Protein AF-A0A6N4PQH4-F1 (afdb_monomer_lite)

Structure (mmCIF, N/CA/C/O backbone):
data_AF-A0A6N4PQH4-F1
#
_entry.id   AF-A0A6N4PQH4-F1
#
loop_
_atom_site.group_PDB
_atom_site.id
_atom_site.type_symbol
_atom_site.label_atom_id
_atom_site.label_alt_id
_atom_site.label_comp_id
_atom_site.label_asym_id
_atom_site.label_entity_id
_atom_site.label_seq_id
_atom_site.pdbx_PDB_ins_code
_atom_site.Cartn_x
_atom_site.Cartn_y
_atom_site.Cartn_z
_atom_site.occupancy
_atom_site.B_iso_or_equiv
_atom_site.auth_seq_id
_atom_site.auth_comp_id
_atom_site.auth_asym_id
_atom_site.auth_atom_id
_atom_site.pdbx_PDB_model_num
ATOM 1 N N . MET A 1 1 ? 14.125 17.143 -41.647 1.00 45.03 1 MET A N 1
ATOM 2 C CA . MET A 1 1 ? 15.384 16.377 -41.821 1.00 45.03 1 MET A CA 1
ATOM 3 C C . MET A 1 1 ? 15.410 15.449 -43.042 1.00 45.03 1 MET A C 1
ATOM 5 O O . MET A 1 1 ? 16.463 15.375 -43.650 1.00 45.03 1 MET A O 1
ATOM 9 N N . LYS A 1 2 ? 14.304 14.812 -43.471 1.00 41.12 2 LYS A N 1
ATOM 10 C CA . LYS A 1 2 ? 14.298 13.837 -44.594 1.00 41.12 2 LYS A CA 1
ATOM 11 C C . LYS A 1 2 ? 14.755 14.374 -45.970 1.00 41.12 2 LYS A C 1
ATOM 13 O O . LYS A 1 2 ? 15.397 13.649 -46.718 1.00 41.12 2 LYS A O 1
ATOM 18 N N . ILE A 1 3 ? 14.470 15.639 -46.296 1.00 45.22 3 ILE A N 1
ATOM 19 C CA . ILE A 1 3 ? 14.776 16.227 -47.620 1.00 45.22 3 ILE A CA 1
ATOM 20 C C . ILE A 1 3 ? 16.284 16.484 -47.808 1.00 45.22 3 ILE A C 1
ATOM 22 O O . ILE A 1 3 ? 16.808 16.285 -48.898 1.00 45.22 3 ILE A O 1
ATOM 26 N N . SER A 1 4 ? 17.000 16.850 -46.739 1.00 50.81 4 SER A N 1
ATOM 27 C CA . SER A 1 4 ? 18.440 17.164 -46.800 1.00 50.81 4 SER A CA 1
ATOM 28 C C . SER A 1 4 ? 19.296 15.919 -47.077 1.00 50.81 4 SER A C 1
ATOM 30 O O . SER A 1 4 ? 20.259 15.966 -47.837 1.00 50.81 4 SER A O 1
ATOM 32 N N . THR A 1 5 ? 18.897 14.766 -46.533 1.00 51.56 5 THR A N 1
ATOM 33 C CA . THR A 1 5 ? 19.601 13.492 -46.735 1.00 51.56 5 THR A CA 1
ATOM 34 C C . THR A 1 5 ? 19.410 12.952 -48.153 1.00 51.56 5 THR A C 1
ATOM 36 O O . THR A 1 5 ? 20.374 12.521 -48.776 1.00 51.56 5 THR A O 1
ATOM 39 N N . ILE A 1 6 ? 18.190 13.039 -48.700 1.00 53.91 6 ILE A N 1
ATOM 40 C CA . ILE A 1 6 ? 17.909 12.656 -50.096 1.00 53.91 6 ILE A CA 1
ATOM 41 C C . ILE A 1 6 ? 18.666 13.576 -51.064 1.00 53.91 6 ILE A C 1
ATOM 43 O O . ILE A 1 6 ? 19.202 13.108 -52.069 1.00 53.91 6 ILE A O 1
ATOM 47 N N . PHE A 1 7 ? 18.767 14.868 -50.738 1.00 50.75 7 PHE A N 1
ATOM 48 C CA . PHE A 1 7 ? 19.527 15.842 -51.519 1.00 50.75 7 PHE A CA 1
ATOM 49 C C . PHE A 1 7 ? 21.029 15.519 -51.551 1.00 50.75 7 PHE A C 1
ATOM 51 O O . PHE A 1 7 ? 21.618 15.481 -52.628 1.00 50.75 7 PHE A O 1
ATOM 58 N N . LEU A 1 8 ? 21.632 15.202 -50.401 1.00 55.31 8 LEU A N 1
ATOM 59 C CA . LEU A 1 8 ? 23.040 14.796 -50.314 1.00 55.31 8 LEU A CA 1
ATOM 60 C C . LEU A 1 8 ? 23.322 13.498 -51.083 1.00 55.31 8 LEU A C 1
ATOM 62 O O . LEU A 1 8 ? 24.271 13.460 -51.857 1.00 55.31 8 LEU A O 1
ATOM 66 N N . ILE A 1 9 ? 22.467 12.477 -50.951 1.00 56.88 9 ILE A N 1
ATOM 67 C CA . ILE A 1 9 ? 22.595 11.213 -51.703 1.00 56.88 9 ILE A CA 1
ATOM 68 C C . ILE A 1 9 ? 22.518 11.469 -53.213 1.00 56.88 9 ILE A C 1
ATOM 70 O O . ILE A 1 9 ? 23.332 10.951 -53.976 1.00 56.88 9 ILE A O 1
ATOM 74 N N . SER A 1 10 ? 21.570 12.305 -53.642 1.00 55.41 10 SER A N 1
ATOM 75 C CA . SER A 1 10 ? 21.405 12.656 -55.054 1.00 55.41 10 SER A CA 1
ATOM 76 C C . SER A 1 10 ? 22.648 13.364 -55.590 1.00 55.41 10 SER A C 1
ATOM 78 O O . SER A 1 10 ? 23.140 13.006 -56.656 1.00 55.41 10 SER A O 1
ATOM 80 N N . LEU A 1 11 ? 23.207 14.309 -54.828 1.00 60.91 11 LEU A N 1
ATOM 81 C CA . LEU A 1 11 ? 24.413 15.051 -55.194 1.00 60.91 11 LEU A CA 1
ATOM 82 C C . LEU A 1 11 ? 25.646 14.135 -55.290 1.00 60.91 11 LEU A C 1
ATOM 84 O O . LEU A 1 11 ? 26.422 14.236 -56.240 1.00 60.91 11 LEU A O 1
ATOM 88 N N . SER A 1 12 ? 25.788 13.198 -54.350 1.00 57.41 12 SER A N 1
ATOM 89 C CA . SER A 1 12 ? 26.880 12.219 -54.315 1.00 57.41 12 SER A CA 1
ATOM 90 C C . SER A 1 12 ? 26.831 11.198 -55.454 1.00 57.41 12 SER A C 1
ATOM 92 O O . SER A 1 12 ? 27.864 10.622 -55.771 1.00 57.41 12 SER A O 1
ATOM 94 N N . ILE A 1 13 ? 25.673 10.982 -56.087 1.00 60.78 13 ILE A N 1
ATOM 95 C CA . ILE A 1 13 ? 25.530 10.107 -57.266 1.00 60.78 13 ILE A CA 1
ATOM 96 C C . ILE A 1 13 ? 25.656 10.912 -58.569 1.00 60.78 13 ILE A C 1
ATOM 98 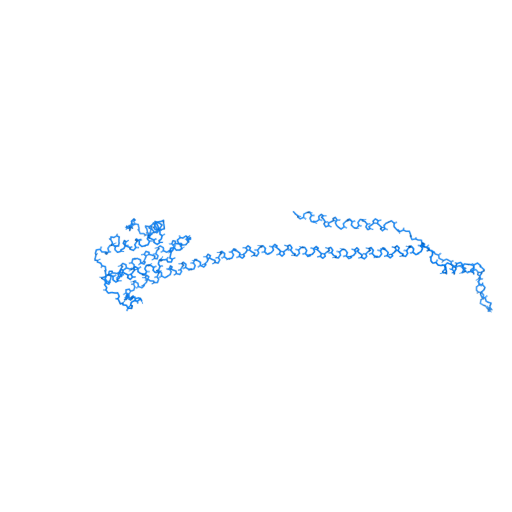O O . ILE A 1 13 ? 26.310 10.467 -59.518 1.00 60.78 13 ILE A O 1
ATOM 102 N N . LEU A 1 14 ? 25.058 12.107 -58.621 1.00 55.91 14 LEU A N 1
ATOM 103 C CA . LEU A 1 14 ? 25.039 12.957 -59.815 1.00 55.91 14 LEU A CA 1
ATOM 104 C C . LEU A 1 14 ? 26.416 13.514 -60.165 1.00 55.91 14 LEU A C 1
ATOM 106 O O . LEU A 1 14 ? 26.777 13.503 -61.340 1.00 55.91 14 LEU A O 1
ATOM 110 N N . ILE A 1 15 ? 27.191 13.975 -59.177 1.00 61.75 15 ILE A N 1
ATOM 111 C CA . ILE A 1 15 ? 28.502 14.586 -59.439 1.00 61.75 15 ILE A CA 1
ATOM 112 C C . ILE A 1 15 ? 29.477 13.568 -60.064 1.00 61.75 15 ILE A C 1
ATOM 114 O O . ILE A 1 15 ? 30.025 13.869 -61.127 1.00 61.75 15 ILE A O 1
ATOM 118 N N . PRO A 1 16 ? 29.658 12.347 -59.517 1.00 60.09 16 PRO A N 1
ATOM 119 C CA . PRO A 1 16 ? 30.539 11.354 -60.134 1.00 60.09 16 PRO A CA 1
ATOM 120 C C . PRO A 1 16 ? 30.033 10.864 -61.494 1.00 60.09 16 PRO A C 1
ATOM 122 O O . PRO A 1 16 ? 30.828 10.715 -62.418 1.00 60.09 16 PRO A O 1
ATOM 125 N N . SER A 1 17 ? 28.718 10.668 -61.655 1.00 53.47 17 SER A N 1
ATOM 126 C CA . SER A 1 17 ? 28.131 10.204 -62.924 1.00 53.47 17 SER A CA 1
ATOM 127 C C . SER A 1 17 ? 28.244 11.255 -64.037 1.00 53.47 17 SER A C 1
ATOM 129 O O . SER A 1 17 ? 28.507 10.921 -65.196 1.00 53.47 17 SER A O 1
ATOM 131 N N . GLY A 1 18 ? 28.090 12.538 -63.694 1.00 53.34 18 GLY A N 1
ATOM 132 C CA . GLY A 1 18 ? 28.282 13.658 -64.615 1.00 53.34 18 GLY A CA 1
ATOM 133 C C . GLY A 1 18 ? 29.738 13.800 -65.058 1.00 53.34 18 GLY A C 1
ATOM 134 O O . GLY A 1 18 ? 30.002 13.904 -66.256 1.00 53.34 18 GLY A O 1
ATOM 135 N N . LEU A 1 19 ? 30.683 13.709 -64.115 1.00 57.09 19 LEU A N 1
ATOM 136 C CA . LEU A 1 19 ? 32.118 13.697 -64.416 1.00 57.09 19 LEU A CA 1
ATOM 137 C C . LEU A 1 19 ? 32.489 12.502 -65.307 1.00 57.09 19 LEU A C 1
ATOM 139 O O . LEU A 1 19 ? 33.142 12.685 -66.330 1.00 57.09 19 LEU A O 1
ATOM 143 N N . PHE A 1 20 ? 31.999 11.301 -64.990 1.00 49.84 20 PHE A N 1
ATOM 144 C CA . PHE A 1 20 ? 32.211 10.086 -65.783 1.00 49.84 20 PHE A CA 1
ATOM 145 C C . PHE A 1 20 ? 31.724 10.227 -67.234 1.00 49.84 20 PHE A C 1
ATOM 147 O O . PHE A 1 20 ? 32.438 9.884 -68.176 1.00 49.84 20 PHE A O 1
ATOM 154 N N . THR A 1 21 ? 30.529 10.793 -67.427 1.00 50.81 21 THR A N 1
ATOM 155 C CA . THR A 1 21 ? 29.955 11.009 -68.764 1.00 50.81 21 THR A CA 1
ATOM 156 C C . THR A 1 21 ? 30.764 12.033 -69.564 1.00 50.81 21 THR A C 1
ATOM 158 O O . THR A 1 21 ? 30.946 11.871 -70.771 1.00 50.81 21 THR A O 1
ATOM 161 N N . PHE A 1 22 ? 31.286 13.068 -68.900 1.00 51.75 22 PHE A N 1
ATOM 162 C CA . PHE A 1 22 ? 32.145 14.073 -69.523 1.00 51.75 22 PHE A CA 1
ATOM 163 C C . PHE A 1 22 ? 33.498 13.481 -69.953 1.00 51.75 22 PHE A C 1
ATOM 165 O O . PHE A 1 22 ? 33.943 13.731 -71.072 1.00 51.75 22 PHE A O 1
ATOM 172 N N . PHE A 1 23 ? 34.102 12.627 -69.118 1.00 49.59 23 PHE A N 1
ATOM 173 C CA . PHE A 1 23 ? 35.366 11.956 -69.436 1.00 49.59 23 PHE A CA 1
ATOM 174 C C . PHE A 1 23 ? 35.238 10.950 -70.589 1.00 49.59 23 PHE A C 1
ATOM 176 O O . PHE A 1 23 ? 36.067 10.972 -71.492 1.00 49.59 23 PHE A O 1
ATOM 183 N N . ILE A 1 24 ? 34.176 10.135 -70.638 1.00 48.53 24 ILE A N 1
ATOM 184 C CA . ILE A 1 24 ? 33.966 9.173 -71.741 1.00 48.53 24 ILE A CA 1
ATOM 185 C C . ILE A 1 24 ? 33.704 9.867 -73.082 1.00 48.53 24 ILE A C 1
ATOM 187 O O . ILE A 1 24 ? 34.089 9.359 -74.138 1.00 48.53 24 ILE A O 1
ATOM 191 N N . LYS A 1 25 ? 33.024 11.019 -73.072 1.00 46.62 25 LYS A N 1
ATOM 192 C CA . LYS A 1 25 ? 32.683 11.733 -74.310 1.00 46.62 25 LYS A CA 1
ATOM 193 C C . LYS A 1 25 ? 33.896 12.445 -74.929 1.00 46.62 25 LYS A C 1
ATOM 195 O O . LYS A 1 25 ? 33.870 12.715 -76.125 1.00 46.62 25 LYS A O 1
ATOM 200 N N . GLY A 1 26 ? 34.944 12.714 -74.143 1.00 43.19 26 GLY A N 1
ATOM 201 C CA . GLY A 1 26 ? 36.169 13.386 -74.585 1.00 43.19 26 GLY A CA 1
ATOM 202 C C . GLY A 1 26 ? 37.224 12.492 -75.253 1.00 43.19 26 GLY A C 1
ATOM 203 O O . GLY A 1 26 ? 38.150 13.031 -75.847 1.00 43.19 26 GLY A O 1
ATOM 204 N N . THR A 1 27 ? 37.105 11.159 -75.189 1.00 41.94 27 THR A N 1
ATOM 205 C CA . THR A 1 27 ? 38.205 10.230 -75.544 1.00 41.94 27 THR A CA 1
ATOM 206 C C . THR A 1 27 ? 37.903 9.226 -76.664 1.00 41.94 27 THR A C 1
ATOM 208 O O . THR A 1 27 ? 38.697 8.323 -76.916 1.00 41.94 27 THR A O 1
ATOM 211 N N . ARG A 1 28 ? 36.797 9.362 -77.410 1.00 36.09 28 ARG A N 1
ATOM 212 C CA . ARG A 1 28 ? 36.505 8.461 -78.545 1.00 36.09 28 ARG A CA 1
ATOM 213 C C . ARG A 1 28 ? 36.962 9.029 -79.892 1.00 36.09 28 ARG A C 1
ATOM 215 O O . ARG A 1 28 ? 36.174 9.654 -80.593 1.00 36.09 28 ARG A O 1
ATOM 222 N N . SER A 1 29 ? 38.182 8.695 -80.312 1.00 35.06 29 SER A N 1
ATOM 223 C CA . SER A 1 29 ? 38.519 8.573 -81.739 1.00 35.06 29 SER A CA 1
ATOM 224 C C . SER A 1 29 ? 39.074 7.174 -82.005 1.00 35.06 29 SER A C 1
ATOM 226 O O . SER A 1 29 ? 40.226 6.883 -81.698 1.00 35.06 29 SER A O 1
ATOM 228 N N . ILE A 1 30 ? 38.241 6.287 -82.543 1.00 34.47 30 ILE A N 1
ATOM 229 C CA . ILE A 1 30 ? 38.665 4.962 -83.002 1.00 34.47 30 ILE A CA 1
ATOM 230 C C . ILE A 1 30 ? 39.037 5.115 -84.480 1.00 34.47 30 ILE A C 1
ATOM 232 O O . ILE A 1 30 ? 38.180 5.473 -85.284 1.00 34.47 30 ILE A O 1
ATOM 236 N N . GLN A 1 31 ? 40.300 4.881 -84.841 1.00 32.31 31 GLN A N 1
ATOM 237 C CA . GLN A 1 31 ? 40.692 4.674 -86.238 1.00 32.31 31 GLN A CA 1
ATOM 238 C C . GLN A 1 31 ? 40.631 3.172 -86.534 1.00 32.31 31 GLN A C 1
ATOM 240 O O . GLN A 1 31 ? 41.448 2.405 -86.030 1.00 32.31 31 GLN A O 1
ATOM 245 N N . GLU A 1 32 ? 39.649 2.744 -87.328 1.00 27.78 32 GLU A N 1
ATOM 246 C CA . GLU A 1 32 ? 39.598 1.390 -87.889 1.00 27.78 32 GLU A CA 1
ATOM 247 C C . GLU A 1 32 ? 40.475 1.324 -89.150 1.00 27.78 32 GLU A C 1
ATOM 249 O O . GLU A 1 32 ? 40.310 2.121 -90.074 1.00 27.78 32 GLU A O 1
ATOM 254 N N . THR A 1 33 ? 41.406 0.370 -89.216 1.00 31.14 33 THR A N 1
ATOM 255 C CA . THR A 1 33 ? 42.194 0.074 -90.423 1.00 31.14 33 THR A CA 1
ATOM 256 C C . THR A 1 33 ? 41.644 -1.166 -91.127 1.00 31.14 33 THR A C 1
ATOM 258 O O . THR A 1 33 ? 41.786 -2.287 -90.647 1.00 31.14 33 THR A O 1
ATOM 261 N N . ASN A 1 34 ? 41.039 -0.969 -92.302 1.00 34.06 34 ASN A N 1
ATOM 262 C CA . ASN A 1 34 ? 40.597 -2.049 -93.187 1.00 34.06 34 ASN A CA 1
ATOM 263 C C . ASN A 1 34 ? 41.730 -2.473 -94.133 1.00 34.06 34 ASN A C 1
ATOM 265 O O . ASN A 1 34 ? 42.302 -1.639 -94.834 1.00 34.06 34 ASN A O 1
ATOM 269 N N . PHE A 1 35 ? 42.020 -3.775 -94.191 1.00 32.06 35 PHE A N 1
ATOM 270 C CA . PHE A 1 35 ? 42.940 -4.363 -95.168 1.00 32.06 35 PHE A CA 1
ATOM 271 C C . PHE A 1 35 ? 42.163 -4.983 -96.331 1.00 32.06 35 PHE A C 1
ATOM 273 O O . PHE A 1 35 ? 41.381 -5.912 -96.136 1.00 32.06 35 PHE A O 1
ATOM 280 N N . THR A 1 36 ? 42.427 -4.519 -97.552 1.00 37.72 36 THR A N 1
ATOM 281 C CA . THR A 1 36 ? 41.899 -5.116 -98.786 1.00 37.72 36 THR A CA 1
ATOM 282 C C . THR A 1 36 ? 43.036 -5.790 -99.547 1.00 37.72 36 THR A C 1
ATOM 284 O O . THR A 1 36 ? 44.003 -5.140 -99.943 1.00 37.72 36 THR A O 1
ATOM 287 N N . LEU A 1 37 ? 42.931 -7.104 -99.744 1.00 33.47 37 LEU A N 1
ATOM 288 C CA . LEU A 1 37 ? 43.931 -7.920 -100.433 1.00 33.47 37 LEU A CA 1
ATOM 289 C C . LEU A 1 37 ? 43.479 -8.137 -101.885 1.00 33.47 37 LEU A C 1
ATOM 291 O O . LEU A 1 37 ? 42.425 -8.723 -102.118 1.00 33.47 37 LEU A O 1
ATOM 295 N N . GLN A 1 38 ? 44.246 -7.636 -102.857 1.00 38.59 38 GLN A N 1
ATOM 296 C CA . GLN A 1 38 ? 43.986 -7.842 -104.287 1.00 38.59 38 GLN A CA 1
ATOM 297 C C . GLN A 1 38 ? 45.027 -8.792 -104.879 1.00 38.59 38 GLN A C 1
ATOM 299 O O . GLN A 1 38 ? 46.227 -8.542 -104.794 1.00 38.59 38 GLN A O 1
ATOM 304 N N . ILE A 1 39 ? 44.552 -9.884 -105.479 1.00 40.47 39 ILE A N 1
ATOM 305 C CA . ILE A 1 39 ? 45.372 -10.873 -106.179 1.00 40.47 39 ILE A CA 1
ATOM 306 C C . ILE A 1 39 ? 45.230 -10.600 -107.675 1.00 40.47 39 ILE A C 1
ATOM 308 O O . ILE A 1 39 ? 44.190 -10.882 -108.265 1.00 40.47 39 ILE A O 1
ATOM 312 N N . ASN A 1 40 ? 46.277 -10.056 -108.288 1.00 42.84 40 ASN A N 1
ATOM 313 C CA . ASN A 1 40 ? 46.315 -9.799 -109.724 1.00 42.84 40 ASN A CA 1
ATOM 314 C C . ASN A 1 40 ? 47.059 -10.932 -110.431 1.00 42.84 40 ASN A C 1
ATOM 316 O O . ASN A 1 40 ? 48.239 -10.777 -110.720 1.00 42.84 40 ASN A O 1
ATOM 320 N N . GLN A 1 41 ? 46.382 -12.061 -110.671 1.00 46.62 41 GLN A N 1
ATOM 321 C CA . GLN A 1 41 ? 46.581 -12.947 -111.835 1.00 46.62 41 GLN A CA 1
ATOM 322 C C . GLN A 1 41 ? 45.660 -14.183 -111.744 1.00 46.62 41 GLN A C 1
ATOM 324 O O . GLN A 1 41 ? 45.437 -14.695 -110.645 1.00 46.62 41 GLN A O 1
ATOM 329 N N . PRO A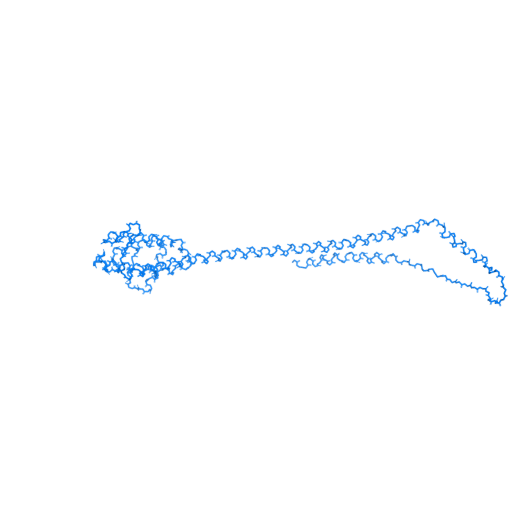 1 42 ? 45.102 -14.669 -112.872 1.00 42.66 42 PRO A N 1
ATOM 330 C CA . PRO A 1 42 ? 44.272 -15.869 -112.886 1.00 42.66 42 PRO A CA 1
ATOM 331 C C . PRO A 1 42 ? 45.103 -17.108 -112.521 1.00 42.66 42 PRO A C 1
ATOM 333 O O . PRO A 1 42 ? 46.178 -17.338 -113.070 1.00 42.66 42 PRO A O 1
ATOM 336 N N . LEU A 1 43 ? 44.592 -17.907 -111.581 1.00 45.31 43 LEU A N 1
ATOM 337 C CA . LEU A 1 43 ? 45.150 -19.205 -111.196 1.00 45.31 43 LEU A CA 1
ATOM 338 C C . LEU A 1 43 ? 44.993 -20.206 -112.352 1.00 45.31 43 LEU A C 1
ATOM 340 O O . LEU A 1 43 ? 43.998 -20.926 -112.430 1.00 45.31 43 LEU A O 1
ATOM 344 N N . GLU A 1 44 ? 45.983 -20.280 -113.240 1.00 38.97 44 GLU A N 1
ATOM 345 C CA . GLU A 1 44 ? 46.132 -21.422 -114.142 1.00 38.97 44 GLU A CA 1
ATOM 346 C C . GLU A 1 44 ? 46.691 -22.623 -113.361 1.00 38.97 44 GLU A C 1
ATOM 348 O O . GLU A 1 44 ? 47.874 -22.718 -113.023 1.00 38.97 44 GLU A O 1
ATOM 353 N N . LEU A 1 45 ? 45.790 -23.556 -113.050 1.00 47.56 45 LEU A N 1
ATOM 354 C CA . LEU A 1 45 ? 46.087 -24.910 -112.592 1.00 47.56 45 LEU A CA 1
ATOM 355 C C . LEU A 1 45 ? 46.893 -25.652 -113.670 1.00 47.56 45 LEU A C 1
ATOM 357 O O . LEU A 1 45 ? 46.268 -26.312 -114.492 1.00 47.56 45 LEU A O 1
ATOM 361 N N . GLN A 1 46 ? 48.236 -25.586 -113.673 1.00 39.28 46 GLN A N 1
ATOM 362 C CA . GLN A 1 46 ? 49.069 -26.733 -114.108 1.00 39.28 46 GLN A CA 1
ATOM 363 C C . GLN A 1 46 ? 50.598 -26.664 -113.957 1.00 39.28 46 GLN A C 1
ATOM 365 O O . GLN A 1 46 ? 51.244 -27.646 -114.306 1.00 39.28 46 GLN A O 1
ATOM 370 N N . ASN A 1 47 ? 51.227 -25.640 -113.375 1.00 37.09 47 ASN A N 1
ATOM 371 C CA . ASN A 1 47 ? 52.682 -25.695 -113.165 1.00 37.09 47 ASN A CA 1
ATOM 372 C C . ASN A 1 47 ? 53.110 -25.268 -111.761 1.00 37.09 47 ASN A C 1
ATOM 374 O O . ASN A 1 47 ? 52.651 -24.264 -111.227 1.00 37.09 47 ASN A O 1
ATOM 378 N N . LYS A 1 48 ? 54.039 -26.037 -111.173 1.00 46.78 48 LYS A N 1
ATOM 379 C CA . LYS A 1 48 ? 54.812 -25.668 -109.976 1.00 46.78 48 LYS A CA 1
ATOM 380 C C . LYS A 1 48 ? 55.746 -24.495 -110.308 1.00 46.78 48 LYS A C 1
ATOM 382 O O . LYS A 1 48 ? 56.964 -24.645 -110.320 1.00 46.78 48 LYS A O 1
ATOM 387 N N . SER A 1 49 ? 55.194 -23.321 -110.581 1.00 42.25 49 SER A N 1
ATOM 388 C CA . SER A 1 49 ? 55.933 -22.064 -110.541 1.00 42.25 49 SER A CA 1
ATOM 389 C C . SER A 1 49 ? 55.766 -21.474 -109.147 1.00 42.25 49 SER A C 1
ATOM 391 O O . SER A 1 49 ? 54.643 -21.284 -108.682 1.00 42.25 49 SER A O 1
ATOM 393 N N . LYS A 1 50 ? 56.889 -21.226 -108.460 1.00 43.12 50 LYS A N 1
ATOM 394 C CA . LYS A 1 50 ? 56.939 -20.457 -107.209 1.00 43.12 50 LYS A CA 1
ATOM 395 C C . LYS A 1 50 ? 56.015 -19.245 -107.341 1.00 43.12 50 LYS A C 1
ATOM 397 O O . LYS A 1 50 ? 56.206 -18.453 -108.258 1.00 43.12 50 LYS A O 1
ATOM 402 N N . VAL A 1 51 ? 55.041 -19.118 -106.438 1.00 45.59 51 VAL A N 1
ATOM 403 C CA . VAL A 1 51 ? 54.243 -17.897 -106.289 1.00 45.59 51 VAL A CA 1
ATOM 404 C C . VAL A 1 51 ? 55.231 -16.768 -106.010 1.00 45.59 51 VAL A C 1
ATOM 406 O O . VAL A 1 51 ? 55.793 -16.676 -104.920 1.00 45.59 51 VAL A O 1
ATOM 409 N N . LEU A 1 52 ? 55.515 -15.970 -107.035 1.00 48.72 52 LEU A N 1
ATOM 410 C CA . LEU A 1 52 ? 56.313 -14.763 -106.913 1.00 48.72 52 LEU A CA 1
ATOM 411 C C . LEU A 1 52 ? 55.364 -13.692 -106.392 1.00 48.72 52 LEU A C 1
ATOM 413 O O . LEU A 1 52 ? 54.529 -13.167 -107.124 1.00 48.72 52 LEU A O 1
ATOM 417 N N . LEU A 1 53 ? 55.453 -13.435 -105.086 1.00 50.09 53 LEU A N 1
ATOM 418 C CA . LEU A 1 53 ? 54.860 -12.249 -104.482 1.00 50.09 53 LEU A CA 1
ATOM 419 C C . LEU A 1 53 ? 55.343 -11.033 -105.273 1.00 50.09 53 LEU A C 1
ATOM 421 O O . LEU A 1 53 ? 56.539 -10.916 -105.536 1.00 50.09 53 LEU A O 1
ATOM 425 N N . SER A 1 54 ? 54.421 -10.147 -105.657 1.00 61.00 54 SER A N 1
ATOM 426 C CA . SER A 1 54 ? 54.813 -8.896 -106.302 1.00 61.00 54 SER A CA 1
ATOM 427 C C . SER A 1 54 ? 55.788 -8.145 -105.393 1.00 61.00 54 SER A C 1
ATOM 429 O O . SER A 1 54 ? 55.627 -8.160 -104.169 1.00 61.00 54 SER A O 1
ATOM 431 N N . ASP A 1 55 ? 56.778 -7.461 -105.970 1.00 57.50 55 ASP A N 1
ATOM 432 C CA . ASP A 1 55 ? 57.733 -6.653 -105.196 1.00 57.50 55 ASP A CA 1
ATOM 433 C C . ASP A 1 55 ? 57.018 -5.637 -104.293 1.00 57.50 55 ASP A C 1
ATOM 435 O O . ASP A 1 55 ? 57.483 -5.316 -103.204 1.00 57.50 55 ASP A O 1
ATOM 439 N N . GLU A 1 56 ? 55.828 -5.191 -104.695 1.00 58.75 56 GLU A N 1
ATOM 440 C CA . GLU A 1 56 ? 54.950 -4.329 -103.908 1.00 58.75 56 GLU A CA 1
ATOM 441 C C . GLU A 1 56 ? 54.375 -5.028 -102.663 1.00 58.75 56 GLU A C 1
ATOM 443 O O . GLU A 1 56 ? 54.276 -4.424 -101.594 1.00 58.75 56 GLU A O 1
ATOM 448 N N . SER A 1 57 ? 54.054 -6.320 -102.770 1.00 52.38 57 SER A N 1
ATOM 449 C CA . SER A 1 57 ? 53.637 -7.147 -101.635 1.00 52.38 57 SER A CA 1
ATOM 450 C C . SER A 1 57 ? 54.807 -7.421 -100.699 1.00 52.38 57 SER A C 1
ATOM 452 O O . SER A 1 57 ? 54.633 -7.322 -99.492 1.00 52.38 57 SER A O 1
ATOM 454 N N . ILE A 1 58 ? 56.004 -7.695 -101.234 1.00 61.56 58 ILE A N 1
ATOM 455 C CA . ILE A 1 58 ? 57.233 -7.866 -100.439 1.00 61.56 58 ILE A CA 1
ATOM 456 C C . ILE A 1 58 ? 57.586 -6.563 -99.712 1.00 61.56 58 ILE A C 1
ATOM 458 O O . ILE A 1 58 ? 57.935 -6.591 -98.534 1.00 61.56 58 ILE A O 1
ATOM 462 N N . LYS A 1 59 ? 57.436 -5.412 -100.373 1.00 64.19 59 LYS A N 1
ATOM 463 C CA . LYS A 1 59 ? 57.665 -4.094 -99.773 1.00 64.19 59 LYS A CA 1
ATOM 464 C C . LYS A 1 59 ? 56.663 -3.798 -98.657 1.00 64.19 59 LYS A C 1
ATOM 466 O O . LYS A 1 59 ? 57.086 -3.433 -97.569 1.00 64.19 59 LYS A O 1
ATOM 471 N N . LYS A 1 60 ? 55.370 -4.073 -98.867 1.00 57.16 60 LYS A N 1
ATOM 472 C CA . LYS A 1 60 ? 54.350 -3.986 -97.805 1.00 57.16 60 LYS A CA 1
ATOM 473 C C . LYS A 1 60 ? 54.628 -4.948 -96.651 1.00 57.16 60 LYS A C 1
ATOM 475 O O . LYS A 1 60 ? 54.408 -4.586 -95.504 1.00 57.16 60 LYS A O 1
ATOM 480 N N . LEU A 1 61 ? 55.125 -6.153 -96.929 1.00 53.94 61 LEU A N 1
ATOM 481 C CA . LEU A 1 61 ? 55.469 -7.132 -95.897 1.00 53.94 61 LEU A CA 1
ATOM 482 C C . LEU A 1 61 ? 56.685 -6.677 -95.080 1.00 53.94 61 LEU A C 1
ATOM 484 O O . LEU A 1 61 ? 56.672 -6.807 -93.862 1.00 53.94 61 LEU A O 1
ATOM 488 N N . ASN A 1 62 ? 57.687 -6.078 -95.726 1.00 56.62 62 ASN A N 1
ATOM 489 C CA . ASN A 1 62 ? 58.824 -5.454 -95.052 1.00 56.62 62 ASN A CA 1
ATOM 490 C C . ASN A 1 62 ? 58.416 -4.212 -94.252 1.00 56.62 62 ASN A C 1
ATOM 492 O O . ASN A 1 62 ? 58.897 -4.040 -93.138 1.00 56.62 62 ASN A O 1
ATOM 496 N N . ASP A 1 63 ? 57.503 -3.383 -94.762 1.00 63.06 63 ASP A N 1
ATOM 497 C CA . ASP A 1 63 ? 56.960 -2.240 -94.019 1.00 63.06 63 ASP A CA 1
ATOM 498 C C . ASP A 1 63 ? 56.169 -2.705 -92.789 1.00 63.06 63 ASP A C 1
ATOM 500 O O . ASP A 1 63 ? 56.327 -2.142 -91.708 1.00 63.06 63 ASP A O 1
ATOM 504 N N . VAL A 1 64 ? 55.387 -3.783 -92.916 1.00 56.44 64 VAL A N 1
ATOM 505 C CA . VAL A 1 64 ? 54.694 -4.410 -91.784 1.00 56.44 64 VAL A CA 1
ATOM 506 C C . VAL A 1 64 ? 55.705 -4.980 -90.793 1.00 56.44 64 VAL A C 1
ATOM 508 O O . VAL A 1 64 ? 55.627 -4.627 -89.628 1.00 56.44 64 VAL A O 1
ATOM 511 N N . ILE A 1 65 ? 56.696 -5.770 -91.225 1.00 54.19 65 ILE A N 1
ATOM 512 C CA . ILE A 1 65 ? 57.741 -6.330 -90.344 1.00 54.19 65 ILE A CA 1
ATOM 513 C C . ILE A 1 65 ? 58.530 -5.222 -89.631 1.00 54.19 65 ILE A C 1
ATOM 515 O O . ILE A 1 65 ? 58.821 -5.354 -88.442 1.00 54.19 65 ILE A O 1
ATOM 519 N N . ASN A 1 66 ? 58.840 -4.118 -90.311 1.00 55.75 66 ASN A N 1
ATOM 520 C CA . ASN A 1 66 ? 59.502 -2.961 -89.710 1.00 55.75 66 ASN A CA 1
ATOM 521 C C . ASN A 1 66 ? 58.596 -2.234 -88.699 1.00 55.75 66 ASN A C 1
ATOM 523 O O . ASN A 1 66 ? 59.098 -1.749 -87.690 1.00 55.75 66 ASN A O 1
ATOM 527 N N . GLN A 1 67 ? 57.274 -2.215 -88.906 1.00 54.12 67 GLN A N 1
ATOM 528 C CA . GLN A 1 67 ? 56.295 -1.735 -87.919 1.00 54.12 67 GLN A CA 1
ATOM 529 C C . GLN A 1 67 ? 56.071 -2.708 -86.747 1.00 54.12 67 GLN A C 1
ATOM 531 O O . GLN A 1 67 ? 55.680 -2.270 -85.663 1.00 54.12 67 GLN A O 1
ATOM 536 N N . THR A 1 68 ? 56.279 -4.017 -86.931 1.00 48.53 68 THR A N 1
ATOM 537 C CA . THR A 1 68 ? 56.161 -5.014 -85.850 1.00 48.53 68 THR A CA 1
ATOM 538 C C . THR A 1 68 ? 57.430 -5.112 -85.005 1.00 48.53 68 THR A C 1
ATOM 540 O O . THR A 1 68 ? 57.331 -5.352 -83.806 1.00 48.53 68 THR A O 1
ATOM 543 N N . ASN A 1 69 ? 58.608 -4.915 -85.609 1.00 44.16 69 ASN A N 1
ATOM 544 C CA . ASN A 1 69 ? 59.913 -4.953 -84.935 1.00 44.16 69 ASN A CA 1
ATOM 545 C C . ASN A 1 69 ? 60.405 -3.577 -84.459 1.00 44.16 69 ASN A C 1
ATOM 547 O O . ASN A 1 69 ? 61.450 -3.494 -83.810 1.00 44.16 69 ASN A O 1
ATOM 551 N N . SER A 1 70 ? 59.686 -2.491 -84.754 1.00 50.69 70 SER A N 1
ATOM 552 C CA . SER A 1 70 ? 59.967 -1.193 -84.146 1.00 50.69 70 SER A CA 1
ATOM 553 C C . SER A 1 70 ? 59.688 -1.272 -82.646 1.00 50.69 70 SER A C 1
ATOM 555 O O . SER A 1 70 ? 58.562 -1.587 -82.250 1.00 50.69 70 SER A O 1
ATOM 557 N N . ILE A 1 71 ? 60.701 -0.961 -81.826 1.00 50.97 71 ILE A N 1
ATOM 558 C CA . ILE A 1 71 ? 60.555 -0.658 -80.392 1.00 50.97 71 ILE A CA 1
ATOM 559 C C . ILE A 1 71 ? 59.296 0.207 -80.251 1.00 50.97 71 ILE A C 1
ATOM 561 O O . ILE A 1 71 ? 59.186 1.181 -81.003 1.00 50.97 71 ILE A O 1
ATOM 565 N N . PRO A 1 72 ? 58.314 -0.168 -79.406 1.00 54.62 72 PRO A N 1
ATOM 566 C CA . PRO A 1 72 ? 57.030 0.514 -79.381 1.00 54.62 72 PRO A CA 1
ATOM 567 C C . PRO A 1 72 ? 57.279 2.008 -79.188 1.00 54.62 72 PRO A C 1
ATOM 569 O O . PRO A 1 72 ? 57.858 2.416 -78.185 1.00 54.62 72 PRO A O 1
ATOM 572 N N . ASN A 1 73 ? 56.905 2.788 -80.208 1.00 57.19 73 ASN A N 1
ATOM 573 C CA . ASN A 1 73 ? 57.071 4.237 -80.234 1.00 57.19 73 ASN A CA 1
ATOM 574 C C . ASN A 1 73 ? 56.494 4.810 -78.929 1.00 57.19 73 ASN A C 1
ATOM 576 O O . ASN A 1 73 ? 55.473 4.290 -78.468 1.00 57.19 73 ASN A O 1
ATOM 580 N N . GLU A 1 74 ? 57.116 5.828 -78.328 1.00 52.59 74 GLU A N 1
ATOM 581 C CA . GLU A 1 74 ? 56.722 6.362 -77.007 1.00 52.59 74 GLU A CA 1
ATOM 582 C C . GLU A 1 74 ? 55.203 6.590 -76.893 1.00 52.59 74 GLU A C 1
ATOM 584 O O . GLU A 1 74 ? 54.605 6.281 -75.867 1.00 52.59 74 GLU A O 1
ATOM 589 N N . GLU A 1 75 ? 54.551 6.995 -77.985 1.00 53.53 75 GLU A N 1
ATOM 590 C CA . GLU A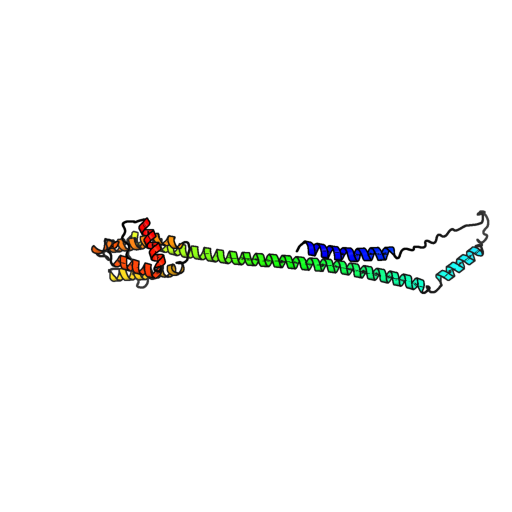 1 75 ? 53.095 7.144 -78.105 1.00 53.53 75 GLU A CA 1
ATOM 591 C C . GLU A 1 75 ? 52.291 5.854 -77.851 1.00 53.53 75 GLU A C 1
ATOM 593 O O . GLU A 1 75 ? 51.256 5.895 -77.190 1.00 53.53 75 GLU A O 1
ATOM 598 N N . ARG A 1 76 ? 52.738 4.682 -78.328 1.00 55.38 76 ARG A N 1
ATOM 599 C CA . ARG A 1 76 ? 52.044 3.401 -78.080 1.00 55.38 76 ARG A CA 1
ATOM 600 C C . ARG A 1 76 ? 52.187 2.946 -76.632 1.00 55.38 76 ARG A C 1
ATOM 602 O O . ARG A 1 76 ? 51.235 2.397 -76.081 1.00 55.38 76 ARG A O 1
ATOM 609 N N . LEU A 1 77 ? 53.348 3.177 -76.019 1.00 52.84 77 LEU A N 1
ATOM 610 C CA . LEU A 1 77 ? 53.534 2.939 -74.586 1.00 52.84 77 LEU A CA 1
ATOM 611 C C . LEU A 1 77 ? 52.665 3.900 -73.772 1.00 52.84 77 LEU A C 1
ATOM 613 O O . LEU A 1 77 ? 52.010 3.464 -72.831 1.00 52.84 77 LEU A O 1
ATOM 617 N N . LEU A 1 78 ? 52.582 5.166 -74.183 1.00 55.91 78 LEU A N 1
ATOM 618 C CA . LEU A 1 78 ? 51.742 6.179 -73.550 1.00 55.91 78 LEU A CA 1
ATOM 619 C C . LEU A 1 78 ? 50.258 5.786 -73.588 1.00 55.91 78 LEU A C 1
ATOM 621 O O . LEU A 1 78 ? 49.604 5.838 -72.555 1.00 55.91 78 LEU A O 1
ATOM 625 N N . ILE A 1 79 ? 49.755 5.264 -74.711 1.00 57.69 79 ILE A N 1
ATOM 626 C CA . ILE A 1 79 ? 48.376 4.752 -74.821 1.00 57.69 79 ILE A CA 1
ATOM 627 C C . ILE A 1 79 ? 48.120 3.568 -73.870 1.00 57.69 79 ILE A C 1
ATOM 629 O O . ILE A 1 79 ? 47.062 3.492 -73.244 1.00 57.69 79 ILE A O 1
ATOM 633 N N . ILE A 1 80 ? 49.070 2.634 -73.741 1.00 55.81 80 ILE A N 1
ATOM 634 C CA . ILE A 1 80 ? 48.942 1.497 -72.812 1.00 55.81 80 ILE A CA 1
ATOM 635 C C . ILE A 1 80 ? 48.954 1.993 -71.359 1.00 55.81 80 ILE A C 1
ATOM 637 O O . ILE A 1 80 ? 48.087 1.599 -70.581 1.00 55.81 80 ILE A O 1
ATOM 641 N N . PHE A 1 81 ? 49.863 2.908 -71.011 1.00 56.94 81 PHE A N 1
ATOM 642 C CA . PHE A 1 81 ? 49.922 3.532 -69.687 1.00 56.94 81 PHE A CA 1
ATOM 643 C C . PHE A 1 81 ? 48.655 4.330 -69.355 1.00 56.94 81 PHE A C 1
ATOM 645 O O . PHE A 1 81 ? 48.162 4.262 -68.230 1.00 56.94 81 PHE A O 1
ATOM 652 N N . GLU A 1 82 ? 48.092 5.068 -70.312 1.00 61.97 82 GLU A N 1
ATOM 653 C CA . GLU A 1 82 ? 46.836 5.795 -70.123 1.00 61.97 82 GLU A CA 1
ATOM 654 C C . GLU A 1 82 ? 45.657 4.848 -69.908 1.00 61.97 82 GLU A C 1
ATOM 656 O O . GLU A 1 82 ? 44.835 5.091 -69.024 1.00 61.97 82 GLU A O 1
ATOM 661 N N . ARG A 1 83 ? 45.618 3.726 -70.631 1.00 61.66 83 ARG A N 1
ATOM 662 C CA . ARG A 1 83 ? 44.604 2.686 -70.450 1.00 61.66 83 ARG A CA 1
ATOM 663 C C . ARG A 1 83 ? 44.727 1.976 -69.101 1.00 61.66 83 ARG A C 1
ATOM 665 O O . ARG A 1 83 ? 43.720 1.735 -68.437 1.00 61.66 83 ARG A O 1
ATOM 672 N N . GLU A 1 84 ? 45.939 1.647 -68.664 1.00 57.09 84 GLU A N 1
ATOM 673 C CA . GLU A 1 84 ? 46.163 1.087 -67.326 1.00 57.09 84 GLU A CA 1
ATOM 674 C C . GLU A 1 84 ? 45.763 2.090 -66.240 1.00 57.09 84 GLU A C 1
ATOM 676 O O . GLU A 1 84 ? 45.051 1.729 -65.301 1.00 57.09 84 GLU A O 1
ATOM 681 N N . ARG A 1 85 ? 46.111 3.374 -66.407 1.00 62.12 85 ARG A N 1
ATOM 682 C CA . ARG A 1 85 ? 45.665 4.464 -65.528 1.00 62.12 85 ARG A CA 1
ATOM 683 C C . ARG A 1 85 ? 44.137 4.541 -65.459 1.00 62.12 85 ARG A C 1
ATOM 685 O O . ARG A 1 85 ? 43.598 4.655 -64.362 1.00 62.12 85 ARG A O 1
ATOM 692 N N . GLU A 1 86 ? 43.430 4.442 -66.585 1.00 64.62 86 GLU A N 1
ATOM 693 C CA . GLU A 1 86 ? 41.960 4.395 -66.620 1.00 64.62 86 GLU A CA 1
ATOM 694 C C . GLU A 1 86 ? 41.395 3.187 -65.862 1.00 64.62 86 GLU A C 1
ATOM 696 O O . GLU A 1 86 ? 40.458 3.337 -65.075 1.00 64.62 86 GLU A O 1
ATOM 701 N N . HIS A 1 87 ? 41.979 1.999 -66.038 1.00 59.19 87 HIS A N 1
ATOM 702 C CA . HIS A 1 87 ? 41.563 0.800 -65.311 1.00 59.19 87 HIS A CA 1
ATOM 703 C C . HIS A 1 87 ? 41.785 0.929 -63.795 1.00 59.19 87 HIS A C 1
ATOM 705 O O . HIS A 1 87 ? 40.904 0.551 -63.019 1.00 59.19 87 HIS A O 1
ATOM 711 N N . TYR A 1 88 ? 42.897 1.526 -63.358 1.00 57.53 88 TYR A N 1
ATOM 712 C CA . TYR A 1 88 ? 43.127 1.825 -61.942 1.00 57.53 88 TYR A CA 1
ATOM 713 C C . TYR A 1 88 ? 42.149 2.871 -61.397 1.00 57.53 88 TYR A C 1
ATOM 715 O O . TYR A 1 88 ? 41.630 2.701 -60.293 1.00 57.53 88 TYR A O 1
ATOM 723 N N . ILE A 1 89 ? 41.831 3.916 -62.168 1.00 63.28 89 ILE A N 1
ATOM 724 C CA . ILE A 1 89 ? 40.823 4.919 -61.790 1.00 63.28 89 ILE A CA 1
ATOM 725 C C . ILE A 1 89 ? 39.444 4.264 -61.628 1.00 63.28 89 ILE A C 1
ATOM 727 O O . ILE A 1 89 ? 38.752 4.521 -60.639 1.00 63.28 89 ILE A O 1
ATOM 731 N N . LEU A 1 90 ? 39.052 3.385 -62.554 1.00 58.91 90 LEU A N 1
ATOM 732 C CA . LEU A 1 90 ? 37.802 2.624 -62.474 1.00 58.91 90 LEU A CA 1
ATOM 733 C C . LEU A 1 90 ? 37.763 1.732 -61.230 1.00 58.91 90 LEU A C 1
ATOM 735 O O . LEU A 1 90 ? 36.759 1.716 -60.518 1.00 58.91 90 LEU A O 1
ATOM 739 N N . LEU A 1 91 ? 38.860 1.033 -60.936 1.00 57.25 91 LEU A N 1
ATOM 740 C CA . LEU A 1 91 ? 38.967 0.170 -59.763 1.00 57.25 91 LEU A CA 1
ATOM 741 C C . LEU A 1 91 ? 38.845 0.967 -58.455 1.00 57.25 91 LEU A C 1
ATOM 743 O O . LEU A 1 91 ? 38.051 0.603 -57.588 1.00 57.25 91 LEU A O 1
ATOM 747 N N . ILE A 1 92 ? 39.573 2.081 -58.327 1.00 61.41 92 ILE A N 1
ATOM 748 C CA . ILE A 1 92 ? 39.496 2.977 -57.161 1.00 61.41 92 ILE A CA 1
ATOM 749 C C . ILE A 1 92 ? 38.076 3.532 -57.003 1.00 61.41 92 ILE A C 1
ATOM 751 O O . ILE A 1 92 ? 37.553 3.604 -55.889 1.00 61.41 92 ILE A O 1
ATOM 755 N N . SER A 1 93 ? 37.421 3.879 -58.111 1.00 60.59 93 SER A N 1
ATOM 756 C CA . SER A 1 93 ? 36.046 4.385 -58.104 1.00 60.59 93 SER A CA 1
ATOM 757 C C . SER A 1 93 ? 35.058 3.326 -57.611 1.00 60.59 93 SER A C 1
ATOM 759 O O . SER A 1 93 ? 34.234 3.611 -56.742 1.00 60.59 93 SER A O 1
ATOM 761 N N . LEU A 1 94 ? 35.178 2.086 -58.095 1.00 61.69 94 LEU A N 1
ATOM 762 C CA . LEU A 1 94 ? 34.347 0.964 -57.653 1.00 61.69 94 LEU A CA 1
ATOM 763 C C . LEU A 1 94 ? 34.527 0.690 -56.152 1.00 61.69 94 LEU A C 1
ATOM 765 O O . LEU A 1 94 ? 33.543 0.572 -55.421 1.00 61.69 94 LEU A O 1
ATOM 769 N N . ILE A 1 95 ? 35.777 0.647 -55.679 1.00 63.16 95 ILE A N 1
ATOM 770 C CA . ILE A 1 95 ? 36.097 0.451 -54.258 1.00 63.16 95 ILE A CA 1
ATOM 771 C C . ILE A 1 95 ? 35.487 1.578 -53.413 1.00 63.16 95 ILE A C 1
ATOM 773 O O . ILE A 1 95 ? 34.889 1.317 -52.371 1.00 63.16 95 ILE A O 1
ATOM 777 N N . THR A 1 96 ? 35.566 2.824 -53.883 1.00 65.88 96 THR A N 1
ATOM 778 C CA . THR A 1 96 ? 35.020 3.993 -53.177 1.00 65.88 96 THR A CA 1
ATOM 779 C C . THR A 1 96 ? 33.491 3.946 -53.081 1.00 65.88 96 THR A C 1
ATOM 781 O O . THR A 1 96 ? 32.927 4.268 -52.032 1.00 65.88 96 THR A O 1
ATOM 784 N N . ILE A 1 97 ? 32.803 3.496 -54.137 1.00 68.06 97 ILE A N 1
ATOM 785 C CA . ILE A 1 97 ? 31.346 3.290 -54.131 1.00 68.06 97 ILE A CA 1
ATOM 786 C C . ILE A 1 97 ? 30.962 2.222 -53.100 1.00 68.06 97 ILE A C 1
ATOM 788 O O . ILE A 1 97 ? 30.078 2.459 -52.276 1.00 68.06 97 ILE A O 1
ATOM 792 N N . ILE A 1 98 ? 31.652 1.077 -53.098 1.00 65.88 98 ILE A N 1
ATOM 793 C CA . ILE A 1 98 ? 31.394 -0.014 -52.146 1.00 65.88 98 ILE A CA 1
ATOM 794 C C . ILE A 1 98 ? 31.602 0.468 -50.704 1.00 65.88 98 ILE A C 1
ATOM 796 O O . ILE A 1 98 ? 30.736 0.258 -49.853 1.00 65.88 98 ILE A O 1
ATOM 800 N N . LEU A 1 99 ? 32.707 1.170 -50.429 1.00 64.56 99 LEU A N 1
ATOM 801 C CA . LEU A 1 99 ? 32.993 1.724 -49.102 1.00 64.56 99 LEU A CA 1
ATOM 802 C C . LEU A 1 99 ? 31.939 2.741 -48.657 1.00 64.56 99 LEU A C 1
ATOM 804 O O . LEU A 1 99 ? 31.567 2.774 -47.482 1.00 64.56 99 LEU A O 1
ATOM 808 N N . THR A 1 100 ? 31.425 3.544 -49.588 1.00 70.31 100 THR A N 1
ATOM 809 C CA . THR A 1 100 ? 30.387 4.538 -49.304 1.00 70.31 100 THR A CA 1
ATOM 810 C C . THR A 1 100 ? 29.065 3.861 -48.946 1.00 70.31 100 THR A C 1
ATOM 812 O O . THR A 1 100 ? 28.458 4.221 -47.940 1.00 70.31 100 THR A O 1
ATOM 815 N N . ILE A 1 101 ? 28.645 2.837 -49.696 1.00 65.38 101 ILE A N 1
ATOM 816 C CA . ILE A 1 101 ? 27.431 2.060 -49.394 1.00 65.38 101 ILE A CA 1
ATOM 817 C C . ILE A 1 101 ? 27.545 1.395 -48.018 1.00 65.38 101 ILE A C 1
ATOM 819 O O . ILE A 1 101 ? 26.633 1.523 -47.202 1.00 65.38 101 ILE A O 1
ATOM 823 N N . MET A 1 102 ? 28.678 0.747 -47.731 1.00 61.34 102 MET A N 1
ATOM 824 C CA . MET A 1 102 ? 28.922 0.105 -46.433 1.00 61.34 102 MET A CA 1
ATOM 825 C C . MET A 1 102 ? 28.906 1.111 -45.276 1.00 61.34 102 MET A C 1
ATOM 827 O O . MET A 1 102 ? 28.295 0.855 -44.239 1.00 61.34 102 MET A O 1
ATOM 831 N N . SER A 1 103 ? 29.525 2.280 -45.458 1.00 63.12 103 SER A N 1
ATOM 832 C CA . SER A 1 103 ? 29.543 3.339 -44.441 1.00 63.12 103 SER A CA 1
ATOM 833 C C . SER A 1 103 ? 28.143 3.891 -44.180 1.00 63.12 103 SER A C 1
ATOM 835 O O . SER A 1 103 ? 27.749 4.057 -43.029 1.00 63.12 103 SER A O 1
ATOM 837 N N . ILE A 1 104 ? 27.364 4.129 -45.239 1.00 69.00 104 ILE A N 1
ATOM 838 C CA . ILE A 1 104 ? 25.977 4.589 -45.134 1.00 69.00 104 ILE A CA 1
ATOM 839 C C . ILE A 1 104 ? 25.125 3.550 -44.399 1.00 69.00 104 ILE A C 1
ATOM 841 O O . ILE A 1 104 ? 24.403 3.909 -43.470 1.00 69.00 104 ILE A O 1
ATOM 845 N N . TYR A 1 105 ? 25.243 2.272 -44.768 1.00 66.94 105 TYR A N 1
ATOM 846 C CA . TYR A 1 105 ? 24.544 1.177 -44.097 1.00 66.94 105 TYR A CA 1
ATOM 847 C C . TYR A 1 105 ? 24.859 1.149 -42.595 1.00 66.94 105 TYR A C 1
ATOM 849 O O . TYR A 1 105 ? 23.944 1.187 -41.778 1.00 66.94 105 TYR A O 1
ATOM 857 N N . PHE A 1 106 ? 26.142 1.188 -42.222 1.00 65.25 106 PHE A N 1
ATOM 858 C CA . PHE A 1 106 ? 26.565 1.169 -40.819 1.00 65.25 106 PHE A CA 1
ATOM 859 C C . PHE A 1 106 ? 26.043 2.375 -40.025 1.00 65.25 106 PHE A C 1
ATOM 861 O O . PHE A 1 106 ? 25.615 2.240 -38.878 1.00 65.25 106 PHE A O 1
ATOM 868 N N . ILE A 1 107 ? 26.048 3.560 -40.642 1.00 64.94 107 ILE A N 1
ATOM 869 C CA . ILE A 1 107 ? 25.507 4.782 -40.043 1.00 64.94 107 ILE A CA 1
ATOM 870 C C . ILE A 1 107 ? 24.004 4.629 -39.777 1.00 64.94 107 ILE A C 1
ATOM 872 O O . ILE A 1 107 ? 23.560 4.927 -38.670 1.00 64.94 107 ILE A O 1
ATOM 876 N N . PHE A 1 108 ? 23.226 4.139 -40.748 1.00 55.00 108 PHE A N 1
ATOM 877 C CA . PHE A 1 108 ? 21.784 3.947 -40.577 1.00 55.00 108 PHE A CA 1
ATOM 878 C C . PHE A 1 108 ? 21.452 2.901 -39.515 1.00 55.00 108 PHE A C 1
ATOM 880 O O . PHE A 1 108 ? 20.625 3.187 -38.653 1.00 55.00 108 PHE A O 1
ATOM 887 N N . THR A 1 109 ? 22.126 1.749 -39.516 1.00 63.25 109 THR A N 1
ATOM 888 C CA . THR A 1 109 ? 21.916 0.713 -38.493 1.00 63.25 109 THR A CA 1
ATOM 889 C C . THR A 1 109 ? 22.179 1.268 -37.096 1.00 63.25 109 THR A C 1
ATOM 891 O O . THR A 1 109 ? 21.341 1.133 -36.212 1.00 63.25 109 THR A O 1
ATOM 894 N N . ARG A 1 110 ? 23.275 2.015 -36.911 1.00 65.81 110 ARG A N 1
ATOM 895 C CA . ARG A 1 110 ? 23.603 2.638 -35.621 1.00 65.81 110 ARG A CA 1
ATOM 896 C C . ARG A 1 110 ? 22.597 3.713 -35.191 1.00 65.81 110 ARG A C 1
ATOM 898 O O . ARG A 1 110 ? 22.386 3.907 -33.995 1.00 65.81 110 ARG A O 1
ATOM 905 N N . PHE A 1 111 ? 22.006 4.448 -36.136 1.00 65.81 111 PHE A N 1
ATOM 906 C CA . PHE A 1 111 ? 20.945 5.411 -35.828 1.00 65.81 111 PHE A CA 1
ATOM 907 C C . PHE A 1 111 ? 19.659 4.712 -35.380 1.00 65.81 111 PHE A C 1
ATOM 909 O O . PHE A 1 111 ? 19.094 5.126 -34.372 1.00 65.81 111 PHE A O 1
ATOM 916 N N . VAL A 1 112 ? 19.252 3.641 -36.070 1.00 68.62 112 VAL A N 1
ATOM 917 C CA . VAL A 1 112 ? 18.081 2.831 -35.695 1.00 68.62 112 VAL A CA 1
ATOM 918 C C . VAL A 1 112 ? 18.278 2.207 -34.312 1.00 68.62 112 VAL A C 1
ATOM 920 O O . VAL A 1 112 ? 17.447 2.412 -33.436 1.00 68.62 112 VAL A O 1
ATOM 923 N N . GLU A 1 113 ? 19.424 1.566 -34.061 1.00 66.56 113 GLU A N 1
ATOM 924 C CA . GLU A 1 113 ? 19.753 0.978 -32.751 1.00 66.56 113 GLU A CA 1
ATOM 925 C C . GLU A 1 113 ? 19.703 2.010 -31.613 1.00 66.56 113 GLU A C 1
ATOM 927 O O . GLU A 1 113 ? 19.266 1.713 -30.500 1.00 66.56 113 GLU A O 1
ATOM 932 N N . LYS A 1 114 ? 20.142 3.248 -31.873 1.00 75.94 114 LYS A N 1
ATOM 933 C CA . LYS A 1 114 ? 20.105 4.328 -30.881 1.00 75.94 114 LYS A CA 1
ATOM 934 C C . LYS A 1 114 ? 18.677 4.791 -30.584 1.00 75.94 114 LYS A C 1
ATOM 936 O O . LYS A 1 114 ? 18.373 5.065 -29.424 1.00 75.94 114 LYS A O 1
ATOM 941 N N . GLU A 1 115 ? 17.833 4.925 -31.606 1.00 74.94 115 GLU A N 1
ATOM 942 C CA . GLU A 1 115 ? 16.425 5.301 -31.432 1.00 74.94 115 GLU A CA 1
ATOM 943 C C . GLU A 1 115 ? 15.662 4.209 -30.669 1.00 74.94 115 GLU A C 1
ATOM 945 O O . GLU A 1 115 ? 15.037 4.510 -29.650 1.00 74.94 115 GLU A O 1
ATOM 950 N N . GLU A 1 116 ? 15.820 2.942 -31.061 1.00 75.19 116 GLU A N 1
ATOM 951 C CA . GLU A 1 116 ? 15.230 1.790 -30.363 1.00 75.19 116 GLU A CA 1
ATOM 952 C C . GLU A 1 116 ? 15.697 1.701 -28.900 1.00 75.19 116 GLU A C 1
ATOM 954 O O . GLU A 1 116 ? 14.902 1.432 -27.997 1.00 75.19 116 GLU A O 1
ATOM 959 N N . TYR A 1 117 ? 16.975 1.982 -28.627 1.00 77.44 117 TYR A N 1
ATOM 960 C CA . TYR A 1 117 ? 17.504 2.002 -27.263 1.00 77.44 117 TYR A CA 1
ATOM 961 C C . TYR A 1 117 ? 16.856 3.083 -26.381 1.00 77.44 117 TYR A C 1
ATOM 963 O O . TYR A 1 117 ? 16.517 2.816 -25.223 1.00 77.44 117 TYR A O 1
ATOM 971 N N . GLU A 1 118 ? 16.664 4.303 -26.893 1.00 80.00 118 GLU A N 1
ATOM 972 C CA . GLU A 1 118 ? 15.994 5.364 -26.129 1.00 80.00 118 GLU A CA 1
ATOM 973 C C . GLU A 1 118 ? 14.506 5.047 -25.901 1.00 80.00 118 GLU A C 1
ATOM 975 O O . GLU A 1 118 ? 13.994 5.281 -24.802 1.00 80.00 118 GLU A O 1
ATOM 980 N N . GLU A 1 119 ? 13.824 4.435 -26.874 1.00 80.56 119 GLU A N 1
ATOM 981 C CA . GLU A 1 119 ? 12.452 3.947 -26.691 1.00 80.56 119 GLU A CA 1
ATOM 982 C C . GLU A 1 119 ? 12.371 2.864 -25.605 1.00 80.56 119 GLU A C 1
ATOM 984 O O . GLU A 1 119 ? 11.577 2.983 -24.665 1.00 80.56 119 GLU A O 1
ATOM 989 N N . LEU A 1 120 ? 13.243 1.851 -25.656 1.00 77.75 120 LEU A N 1
ATOM 990 C CA . LEU A 1 120 ? 13.316 0.794 -24.643 1.00 77.75 120 LEU A CA 1
ATOM 991 C C . LEU A 1 120 ? 13.601 1.351 -23.247 1.00 77.75 120 LEU A C 1
ATOM 993 O O . LEU A 1 120 ? 13.030 0.884 -22.258 1.00 77.75 120 LEU A O 1
ATOM 997 N N . LYS A 1 121 ? 14.446 2.377 -23.142 1.00 83.81 121 LYS A N 1
ATOM 998 C CA . LYS A 1 121 ? 14.746 3.056 -21.878 1.00 83.81 121 LYS A CA 1
ATOM 999 C C . LYS A 1 121 ? 13.519 3.766 -21.304 1.00 83.81 121 LYS A C 1
ATOM 1001 O O . LYS A 1 121 ? 13.277 3.675 -20.097 1.00 83.81 121 LYS A O 1
ATOM 1006 N N . ILE A 1 122 ? 12.725 4.435 -22.143 1.00 89.50 122 ILE A N 1
ATOM 1007 C CA . ILE A 1 122 ? 11.463 5.068 -21.730 1.00 89.50 122 ILE A CA 1
ATOM 1008 C C . ILE A 1 122 ? 10.455 4.003 -21.286 1.00 89.50 122 ILE A C 1
ATOM 1010 O O . ILE A 1 122 ? 9.880 4.124 -20.202 1.00 89.50 122 ILE A O 1
ATOM 1014 N N . ILE A 1 123 ? 10.281 2.939 -22.074 1.00 88.25 123 ILE A N 1
ATOM 1015 C CA . ILE A 1 123 ? 9.374 1.829 -21.756 1.00 88.25 123 ILE A CA 1
ATOM 1016 C C . ILE A 1 123 ? 9.768 1.187 -20.424 1.00 88.25 123 ILE A C 1
ATOM 1018 O O . ILE A 1 123 ? 8.924 1.045 -19.543 1.00 88.25 123 ILE A O 1
ATOM 1022 N N . THR A 1 124 ? 11.050 0.878 -20.232 1.00 86.75 124 THR A N 1
ATOM 1023 C CA . THR A 1 124 ? 11.565 0.264 -18.999 1.00 86.75 124 THR A CA 1
ATOM 1024 C C . THR A 1 124 ? 11.332 1.166 -17.789 1.00 86.75 124 THR A C 1
ATOM 1026 O O . THR A 1 124 ? 10.897 0.698 -16.735 1.00 86.75 124 THR A O 1
ATOM 1029 N N . LYS A 1 125 ? 11.562 2.478 -17.930 1.00 90.56 125 LYS A N 1
ATOM 1030 C CA . LYS A 1 125 ? 11.285 3.450 -16.866 1.00 90.56 125 LYS A CA 1
ATOM 1031 C C . LYS A 1 125 ? 9.796 3.481 -16.511 1.00 90.56 125 LYS A C 1
ATOM 1033 O O . LYS A 1 125 ? 9.459 3.434 -15.330 1.00 90.56 125 LYS A O 1
ATOM 1038 N N . ASN A 1 126 ? 8.915 3.515 -17.509 1.00 91.25 126 ASN A N 1
ATOM 1039 C CA . ASN A 1 126 ? 7.467 3.515 -17.296 1.00 91.25 126 ASN A CA 1
ATOM 1040 C C . ASN A 1 126 ? 6.985 2.201 -16.663 1.00 91.25 126 ASN A C 1
ATOM 1042 O O . ASN A 1 126 ? 6.192 2.227 -15.725 1.00 91.25 126 ASN A O 1
ATOM 1046 N N . MET A 1 127 ? 7.503 1.057 -17.121 1.00 89.25 127 MET A N 1
ATOM 1047 C CA . MET A 1 127 ? 7.212 -0.253 -16.537 1.00 89.25 127 MET A CA 1
ATOM 1048 C C . MET A 1 127 ? 7.636 -0.323 -15.073 1.00 89.25 127 MET A C 1
ATOM 1050 O O . MET A 1 127 ? 6.858 -0.787 -14.245 1.00 89.25 127 MET A O 1
ATOM 1054 N N . ARG A 1 128 ? 8.825 0.186 -14.733 1.00 87.94 128 ARG A N 1
ATOM 1055 C CA . ARG A 1 128 ? 9.298 0.236 -13.347 1.00 87.94 128 ARG A CA 1
ATOM 1056 C C . ARG A 1 128 ? 8.366 1.058 -12.456 1.00 87.94 128 ARG A C 1
ATOM 1058 O O . ARG A 1 128 ? 7.978 0.577 -11.398 1.00 87.94 128 ARG A O 1
ATOM 1065 N N . VAL A 1 129 ? 7.971 2.255 -12.894 1.00 90.94 129 VAL A N 1
ATOM 1066 C CA . VAL A 1 129 ? 7.041 3.114 -12.137 1.00 90.94 129 VAL A CA 1
ATOM 1067 C C . VAL A 1 129 ? 5.683 2.428 -11.956 1.00 90.94 129 VAL A C 1
ATOM 1069 O O . VAL A 1 129 ? 5.138 2.410 -10.855 1.00 90.94 129 VAL A O 1
ATOM 1072 N N . ASN A 1 130 ? 5.148 1.812 -13.013 1.00 87.75 130 ASN A N 1
ATOM 1073 C CA . ASN A 1 130 ? 3.884 1.081 -12.936 1.00 87.75 130 ASN A CA 1
ATOM 1074 C C . ASN A 1 130 ? 3.972 -0.119 -11.986 1.00 87.75 130 ASN A C 1
ATOM 1076 O O . ASN A 1 130 ? 3.063 -0.333 -11.188 1.00 87.75 130 ASN A O 1
ATOM 1080 N N . TYR A 1 131 ? 5.071 -0.873 -12.037 1.00 90.38 131 TYR A N 1
ATOM 1081 C CA . TYR A 1 131 ? 5.312 -1.997 -11.139 1.00 90.38 131 TYR A CA 1
ATOM 1082 C C . TYR A 1 131 ? 5.395 -1.550 -9.675 1.00 90.38 131 TYR A C 1
ATOM 1084 O O . TYR A 1 131 ? 4.745 -2.144 -8.819 1.00 90.38 131 TYR A O 1
ATOM 1092 N N . GLU A 1 132 ? 6.134 -0.475 -9.384 1.00 88.69 132 GLU A N 1
ATOM 1093 C CA . GLU A 1 132 ? 6.232 0.096 -8.036 1.00 88.69 132 GLU A CA 1
ATOM 1094 C C . GLU A 1 132 ? 4.854 0.549 -7.513 1.00 88.69 132 GLU A C 1
ATOM 1096 O O . GLU A 1 132 ? 4.505 0.259 -6.368 1.00 88.69 132 GLU A O 1
ATOM 1101 N N . ASN A 1 133 ? 4.027 1.174 -8.359 1.00 87.44 133 ASN A N 1
ATOM 1102 C CA . ASN A 1 133 ? 2.658 1.560 -8.000 1.00 87.44 133 ASN A CA 1
ATOM 1103 C C . ASN A 1 133 ? 1.768 0.347 -7.691 1.00 87.44 133 ASN A C 1
ATOM 1105 O O . ASN A 1 133 ? 1.099 0.330 -6.658 1.00 87.44 133 ASN A O 1
ATOM 1109 N N . ILE A 1 134 ? 1.788 -0.683 -8.546 1.00 87.44 134 ILE A N 1
ATOM 1110 C CA . ILE A 1 134 ? 1.018 -1.920 -8.339 1.00 87.44 134 ILE A CA 1
ATOM 1111 C C . ILE A 1 134 ? 1.459 -2.614 -7.049 1.00 87.44 134 ILE A C 1
ATOM 1113 O O . ILE A 1 134 ? 0.620 -3.026 -6.250 1.00 87.44 134 ILE A O 1
ATOM 1117 N N . LEU A 1 135 ? 2.768 -2.716 -6.815 1.00 88.88 135 LEU A N 1
ATOM 1118 C CA . LEU A 1 135 ? 3.311 -3.331 -5.610 1.00 88.88 135 LEU A CA 1
ATOM 1119 C C . LEU A 1 135 ? 2.856 -2.584 -4.349 1.00 88.88 135 LEU A C 1
ATOM 1121 O O . LEU A 1 135 ? 2.453 -3.219 -3.375 1.00 88.88 135 LEU A O 1
ATOM 1125 N N . ASN A 1 136 ? 2.884 -1.250 -4.365 1.00 88.50 136 ASN A N 1
ATOM 1126 C CA . ASN A 1 136 ? 2.413 -0.433 -3.247 1.00 88.50 136 ASN A CA 1
ATOM 1127 C C . ASN A 1 136 ? 0.906 -0.593 -3.003 1.00 88.50 136 ASN A C 1
ATOM 1129 O O . ASN A 1 136 ? 0.485 -0.688 -1.850 1.00 88.50 136 ASN A O 1
ATOM 1133 N N . ASP A 1 137 ? 0.097 -0.676 -4.061 1.00 88.75 137 ASP A N 1
ATOM 1134 C CA . ASP A 1 137 ? -1.339 -0.946 -3.943 1.00 88.75 137 ASP A CA 1
ATOM 1135 C C . ASP A 1 137 ? -1.621 -2.344 -3.377 1.00 88.75 137 ASP A C 1
ATOM 1137 O O . ASP A 1 137 ? -2.508 -2.495 -2.537 1.00 88.75 137 ASP A O 1
ATOM 1141 N N . ILE A 1 138 ? -0.859 -3.364 -3.784 1.00 90.50 138 ILE A N 1
ATOM 1142 C CA . ILE A 1 138 ? -0.975 -4.722 -3.232 1.00 90.50 138 ILE A CA 1
ATOM 1143 C C . ILE A 1 138 ? -0.635 -4.718 -1.743 1.00 90.50 138 ILE A C 1
ATOM 1145 O O . ILE A 1 138 ? -1.427 -5.220 -0.949 1.00 90.50 138 ILE A O 1
ATOM 1149 N N . LYS A 1 139 ? 0.493 -4.114 -1.348 1.00 90.12 139 LYS A N 1
ATOM 1150 C CA . LYS A 1 139 ? 0.885 -4.011 0.067 1.00 90.12 139 LYS A CA 1
ATOM 1151 C C . LYS A 1 139 ? -0.181 -3.300 0.898 1.00 90.12 139 LYS A C 1
ATOM 1153 O O . LYS A 1 139 ? -0.563 -3.791 1.954 1.00 90.12 139 LYS A O 1
ATOM 1158 N N . PHE A 1 140 ? -0.724 -2.193 0.394 1.00 91.94 140 PHE A N 1
ATOM 1159 C CA . PHE A 1 140 ? -1.814 -1.490 1.064 1.00 91.94 140 PHE A CA 1
ATOM 1160 C C . PHE A 1 140 ? -3.076 -2.359 1.193 1.00 91.94 140 PHE A C 1
ATOM 1162 O O . PHE A 1 140 ? -3.687 -2.409 2.259 1.00 91.94 140 PHE A O 1
ATOM 1169 N N . ASN A 1 141 ? -3.459 -3.080 0.136 1.00 90.81 141 ASN A N 1
ATOM 1170 C CA . ASN A 1 141 ? -4.616 -3.973 0.181 1.00 90.81 141 ASN A CA 1
ATOM 1171 C C . ASN A 1 141 ? -4.416 -5.147 1.155 1.00 90.81 141 ASN A C 1
ATOM 1173 O O . ASN A 1 141 ? -5.389 -5.559 1.781 1.00 90.81 141 ASN A O 1
ATOM 1177 N N . LEU A 1 142 ? -3.191 -5.661 1.313 1.00 91.31 142 LEU A N 1
ATOM 1178 C CA . LEU A 1 142 ? -2.877 -6.692 2.309 1.00 91.31 142 LEU A CA 1
ATOM 1179 C C . LEU A 1 142 ? -3.112 -6.179 3.730 1.00 91.31 142 LEU A C 1
ATOM 1181 O O . LEU A 1 142 ? -3.795 -6.843 4.503 1.00 91.31 142 LEU A O 1
ATOM 1185 N N . ILE A 1 143 ? -2.657 -4.963 4.038 1.00 90.31 143 ILE A N 1
ATOM 1186 C CA . ILE A 1 143 ? -2.918 -4.344 5.343 1.00 90.31 143 ILE A CA 1
ATOM 1187 C C . ILE A 1 143 ? -4.428 -4.167 5.563 1.00 90.31 143 ILE A C 1
ATOM 1189 O O . ILE A 1 143 ? -4.953 -4.503 6.620 1.00 90.31 143 ILE A O 1
ATOM 1193 N N . VAL A 1 144 ? -5.166 -3.696 4.550 1.00 92.44 144 VAL A N 1
ATOM 1194 C CA . VAL A 1 144 ? -6.636 -3.589 4.626 1.00 92.44 144 VAL A CA 1
ATOM 1195 C C . VAL A 1 144 ? -7.282 -4.948 4.920 1.00 92.44 144 VAL A C 1
ATOM 1197 O O . VAL A 1 144 ? -8.205 -5.020 5.732 1.00 92.44 144 VAL A O 1
ATOM 1200 N N . GLN A 1 145 ? -6.816 -6.023 4.283 1.00 93.12 145 GLN A N 1
ATOM 1201 C CA . GLN A 1 145 ? -7.305 -7.377 4.551 1.00 93.12 145 GLN A CA 1
ATOM 1202 C C . GLN A 1 145 ? -6.972 -7.834 5.971 1.00 93.12 145 GLN A C 1
ATOM 1204 O O . GLN A 1 145 ? -7.827 -8.432 6.621 1.00 93.12 145 GLN A O 1
ATOM 1209 N N . GLU A 1 146 ? -5.788 -7.510 6.479 1.00 91.69 146 GLU A N 1
ATOM 1210 C CA . GLU A 1 146 ? -5.401 -7.824 7.851 1.00 91.69 146 GLU A CA 1
ATOM 1211 C C . GLU A 1 146 ? -6.328 -7.144 8.871 1.00 91.69 146 GLU A C 1
ATOM 1213 O O . GLU A 1 146 ? -6.832 -7.816 9.774 1.00 91.69 146 GLU A O 1
ATOM 1218 N N . VAL A 1 147 ? -6.665 -5.856 8.675 1.00 92.69 147 VAL A N 1
ATOM 1219 C CA . VAL A 1 147 ? -7.676 -5.149 9.492 1.00 92.69 147 VAL A CA 1
ATOM 1220 C C . VAL A 1 147 ? -8.990 -5.941 9.509 1.00 92.69 147 VAL A C 1
ATOM 1222 O O . VAL A 1 147 ? -9.595 -6.133 10.565 1.00 92.69 147 VAL A O 1
ATOM 1225 N N . ILE A 1 148 ? -9.454 -6.400 8.341 1.00 93.06 148 ILE A N 1
ATOM 1226 C CA . ILE A 1 148 ? -10.723 -7.130 8.199 1.00 93.06 148 ILE A CA 1
ATOM 1227 C C . ILE A 1 148 ? -10.662 -8.475 8.931 1.00 93.06 148 ILE A C 1
ATOM 1229 O O . ILE A 1 148 ? -11.592 -8.806 9.666 1.00 93.06 148 ILE A O 1
ATOM 1233 N N . ILE A 1 149 ? -9.572 -9.228 8.779 1.00 91.31 149 ILE A N 1
ATOM 1234 C CA . ILE A 1 149 ? -9.388 -10.525 9.442 1.00 91.31 149 ILE A CA 1
ATOM 1235 C C . ILE A 1 149 ? -9.356 -10.343 10.961 1.00 91.31 149 ILE A C 1
ATOM 1237 O O . ILE A 1 149 ? -10.114 -11.011 11.666 1.00 91.31 149 ILE A O 1
ATOM 1241 N N . LYS A 1 150 ? -8.561 -9.396 11.483 1.00 89.81 150 LYS A N 1
ATOM 1242 C CA . LYS A 1 150 ? -8.521 -9.135 12.931 1.00 89.81 150 LYS A CA 1
ATOM 1243 C C . LYS A 1 150 ? -9.874 -8.630 13.453 1.00 89.81 150 LYS A C 1
ATOM 1245 O O . LYS A 1 150 ? -10.279 -9.006 14.548 1.00 89.81 150 LYS A O 1
ATOM 1250 N N . THR A 1 151 ? -10.631 -7.865 12.659 1.00 92.69 151 THR A N 1
ATOM 1251 C CA . THR A 1 151 ? -12.015 -7.469 13.000 1.00 92.69 151 THR A CA 1
ATOM 1252 C C . THR A 1 151 ? -12.914 -8.689 13.230 1.00 92.69 151 THR A C 1
ATOM 1254 O O . THR A 1 151 ? -13.700 -8.713 14.181 1.00 92.69 151 THR A O 1
ATOM 1257 N N . ASP A 1 152 ? -12.808 -9.713 12.380 1.00 90.44 152 ASP A N 1
ATOM 1258 C CA . ASP A 1 152 ? -13.605 -10.939 12.489 1.00 90.44 152 ASP A CA 1
ATOM 1259 C C . ASP A 1 152 ? -13.280 -11.741 13.763 1.00 90.44 152 ASP A C 1
ATOM 1261 O O . ASP A 1 152 ? -14.188 -12.279 14.403 1.00 90.44 152 ASP A O 1
ATOM 1265 N N . LEU A 1 153 ? -12.014 -11.742 14.202 1.00 87.94 153 LEU A N 1
ATOM 1266 C CA . LEU A 1 153 ? -11.604 -12.381 15.460 1.00 87.94 153 LEU A CA 1
ATOM 1267 C C . LEU A 1 153 ? -12.357 -11.803 16.670 1.00 87.94 153 LEU A C 1
ATOM 1269 O O . LEU A 1 153 ? -12.879 -12.560 17.495 1.00 87.94 153 LEU A O 1
ATOM 1273 N N . TYR A 1 154 ? -12.496 -10.475 16.744 1.00 90.88 154 TYR A N 1
ATOM 1274 C CA . TYR A 1 154 ? -13.266 -9.817 17.806 1.00 90.88 154 TYR A CA 1
ATOM 1275 C C . TYR A 1 154 ? -14.768 -10.106 17.705 1.00 90.88 154 TYR A C 1
ATOM 1277 O O . TYR A 1 154 ? -15.422 -10.337 18.725 1.00 90.88 154 TYR A O 1
ATOM 1285 N N . ASN A 1 155 ? -15.326 -10.153 16.491 1.00 88.94 155 ASN A N 1
ATOM 1286 C CA . ASN A 1 155 ? -16.742 -10.481 16.290 1.00 88.94 155 ASN A CA 1
ATOM 1287 C C . ASN A 1 155 ? -17.091 -11.908 16.736 1.00 88.94 155 ASN A C 1
ATOM 1289 O O . ASN A 1 155 ? -18.199 -12.138 17.221 1.00 88.94 155 ASN A O 1
ATOM 1293 N N . LYS A 1 156 ? -16.149 -12.850 16.622 1.00 88.00 156 LYS A N 1
ATOM 1294 C CA . LYS A 1 156 ? -16.298 -14.237 17.092 1.00 88.00 156 LYS A CA 1
ATOM 1295 C C . LYS A 1 156 ? -16.147 -14.397 18.607 1.00 88.00 156 LYS A C 1
ATOM 1297 O O . LYS A 1 156 ? -16.380 -15.483 19.132 1.00 88.00 156 LYS A O 1
ATOM 1302 N N . THR A 1 157 ? -15.802 -13.338 19.342 1.00 81.69 157 THR A N 1
ATOM 1303 C CA . THR A 1 157 ? -15.626 -13.356 20.808 1.00 81.69 157 THR A CA 1
ATOM 1304 C C . THR A 1 157 ? -14.634 -14.406 21.333 1.00 81.69 157 THR A C 1
ATOM 1306 O O . THR A 1 157 ? -14.790 -14.930 22.444 1.00 81.69 157 THR A O 1
ATOM 1309 N N . LEU A 1 158 ? -13.590 -14.681 20.547 1.00 83.56 158 LEU A N 1
ATOM 1310 C CA . LEU A 1 158 ? -12.509 -15.610 20.892 1.00 83.56 158 LEU A CA 1
ATOM 1311 C C . LEU A 1 158 ? -11.716 -15.132 22.112 1.00 83.56 158 LEU A C 1
ATOM 1313 O O . LEU A 1 158 ? -11.677 -13.943 22.399 1.00 83.56 158 LEU A O 1
ATOM 1317 N N . THR A 1 159 ? -11.089 -16.052 22.841 1.00 85.94 159 THR A N 1
ATOM 1318 C CA . THR A 1 159 ? -10.174 -15.693 23.933 1.00 85.94 159 THR A CA 1
ATOM 1319 C C . THR A 1 159 ? -8.940 -15.002 23.359 1.00 85.94 159 THR A C 1
ATOM 1321 O O . THR A 1 159 ? -8.304 -15.549 22.462 1.00 85.94 159 THR A O 1
ATOM 1324 N N . LEU A 1 160 ? -8.607 -13.817 23.877 1.00 88.19 160 LEU A N 1
ATOM 1325 C CA . LEU A 1 160 ? -7.394 -13.101 23.488 1.00 88.19 160 LEU A CA 1
ATOM 1326 C C . LEU A 1 160 ? -6.204 -13.642 24.278 1.00 88.19 160 LEU A C 1
ATOM 1328 O O . LEU A 1 160 ? -6.262 -13.747 25.507 1.00 88.19 160 LEU A O 1
ATOM 1332 N N . ILE A 1 161 ? -5.143 -13.964 23.551 1.00 86.88 161 ILE A N 1
ATOM 1333 C CA . ILE A 1 161 ? -3.855 -14.387 24.085 1.00 86.88 161 ILE A CA 1
ATOM 1334 C C . ILE A 1 161 ? -2.839 -13.367 23.578 1.00 86.88 161 ILE A C 1
ATOM 1336 O O . ILE A 1 161 ? -2.835 -13.039 22.394 1.00 86.88 161 ILE A O 1
ATOM 1340 N N . ASP A 1 162 ? -2.048 -12.818 24.490 1.00 83.94 162 ASP A N 1
ATOM 1341 C CA . ASP A 1 162 ? -0.908 -11.968 24.165 1.00 83.94 162 ASP A CA 1
ATOM 1342 C C . ASP A 1 162 ? 0.219 -12.858 23.627 1.00 83.94 162 ASP A C 1
ATOM 1344 O O . ASP A 1 162 ? 0.683 -13.756 24.333 1.00 83.94 162 ASP A O 1
ATOM 1348 N N . ASP A 1 163 ? 0.624 -12.632 22.378 1.00 79.31 163 ASP A N 1
ATOM 1349 C CA . ASP A 1 163 ? 1.610 -13.465 21.683 1.00 79.31 163 ASP A CA 1
ATOM 1350 C C . ASP A 1 163 ? 3.028 -13.319 22.263 1.00 79.31 163 ASP A C 1
ATOM 1352 O O . ASP A 1 163 ? 3.813 -14.266 22.207 1.00 79.31 163 ASP A O 1
ATOM 1356 N N . GLU A 1 164 ? 3.366 -12.170 22.858 1.00 81.44 164 GLU A N 1
ATOM 1357 C CA . GLU A 1 164 ? 4.682 -11.946 23.466 1.00 81.44 164 GLU A CA 1
ATOM 1358 C C . GLU A 1 164 ? 4.782 -12.626 24.832 1.00 81.44 164 GLU A C 1
ATOM 1360 O O . GLU A 1 164 ? 5.797 -13.239 25.169 1.00 81.44 164 GLU A O 1
ATOM 1365 N N . THR A 1 165 ? 3.725 -12.515 25.641 1.00 84.56 165 THR A N 1
ATOM 1366 C CA . THR A 1 165 ? 3.731 -13.032 27.017 1.00 84.56 165 THR A CA 1
ATOM 1367 C C . THR A 1 165 ? 3.115 -14.421 27.158 1.00 84.56 165 THR A C 1
ATOM 1369 O O . THR A 1 165 ? 3.257 -15.038 28.217 1.00 84.56 165 THR A O 1
ATOM 1372 N N . MET A 1 166 ? 2.445 -14.924 26.116 1.00 86.44 166 MET A N 1
ATOM 1373 C CA . MET A 1 166 ? 1.660 -16.167 26.099 1.00 86.44 166 MET A CA 1
ATOM 1374 C C . MET A 1 166 ? 0.594 -16.224 27.204 1.00 86.44 166 MET A C 1
ATOM 1376 O O . MET A 1 166 ? 0.222 -17.297 27.689 1.00 86.44 166 MET A O 1
ATOM 1380 N N . LYS A 1 167 ? 0.102 -15.058 27.638 1.00 89.38 167 LYS A N 1
ATOM 1381 C CA . LYS A 1 167 ? -0.897 -14.936 28.705 1.00 89.38 167 LYS A CA 1
ATOM 1382 C C . LYS A 1 167 ? -2.262 -14.592 28.140 1.00 89.38 167 LYS A C 1
ATOM 1384 O O . LYS A 1 167 ? -2.401 -13.845 27.178 1.00 89.38 167 LYS A O 1
ATOM 1389 N N . VAL A 1 168 ? -3.290 -15.124 28.795 1.00 90.00 168 VAL A N 1
ATOM 1390 C CA . VAL A 1 168 ? -4.677 -14.764 28.501 1.00 90.00 168 VAL A CA 1
ATOM 1391 C C . VAL A 1 168 ? -4.953 -13.359 29.026 1.00 90.00 168 VAL A C 1
ATOM 1393 O O . VAL A 1 168 ? -4.656 -13.056 30.182 1.00 90.00 168 VAL A O 1
ATOM 1396 N N . VAL A 1 169 ? -5.569 -12.532 28.187 1.00 91.00 169 VAL A N 1
ATOM 1397 C CA . VAL A 1 169 ? -6.057 -11.204 28.566 1.00 91.00 169 VAL A CA 1
ATOM 1398 C C . VAL A 1 169 ? -7.265 -11.367 29.488 1.00 91.00 169 VAL A C 1
ATOM 1400 O O . VAL A 1 169 ? -8.323 -11.832 29.056 1.00 91.00 169 VAL A O 1
ATOM 1403 N N . ASN A 1 170 ? -7.112 -10.994 30.760 1.00 89.75 170 ASN A N 1
ATOM 1404 C CA . ASN A 1 170 ? -8.101 -11.304 31.801 1.00 89.75 170 ASN A CA 1
ATOM 1405 C C . ASN A 1 170 ? -8.705 -10.079 32.487 1.00 89.75 170 ASN A C 1
ATOM 1407 O O . ASN A 1 170 ? -9.748 -10.192 33.133 1.00 89.75 170 ASN A O 1
ATOM 1411 N N . ASN A 1 171 ? -8.071 -8.918 32.373 1.00 88.81 171 ASN A N 1
ATOM 1412 C CA . ASN A 1 171 ? -8.540 -7.692 33.001 1.00 88.81 171 ASN A CA 1
ATOM 1413 C C . ASN A 1 171 ? -8.557 -6.532 31.992 1.00 88.81 171 ASN A C 1
ATOM 1415 O O . ASN A 1 171 ? -8.158 -6.674 30.835 1.00 88.81 171 ASN A O 1
ATOM 1419 N N . ARG A 1 172 ? -9.078 -5.385 32.432 1.00 90.00 172 ARG A N 1
ATOM 1420 C CA . ARG A 1 172 ? -9.200 -4.188 31.597 1.00 90.00 172 ARG A CA 1
ATOM 1421 C C . ARG A 1 172 ? -7.842 -3.647 31.150 1.00 90.00 172 ARG A C 1
ATOM 1423 O O . ARG A 1 172 ? -7.710 -3.295 29.989 1.00 90.00 172 ARG A O 1
ATOM 1430 N N . GLU A 1 173 ? -6.868 -3.572 32.048 1.00 90.25 173 GLU A N 1
ATOM 1431 C CA . GLU A 1 173 ? -5.547 -3.005 31.759 1.00 90.25 173 GLU A CA 1
ATOM 1432 C C . GLU A 1 173 ? -4.805 -3.844 30.711 1.00 90.25 173 GLU A C 1
ATOM 1434 O O . GLU A 1 173 ? -4.336 -3.304 29.710 1.00 90.25 173 GLU A O 1
ATOM 1439 N N . ASP A 1 174 ? -4.822 -5.172 30.868 1.00 89.88 174 ASP A N 1
ATOM 1440 C CA . ASP A 1 174 ? -4.287 -6.121 29.888 1.00 89.88 174 ASP A CA 1
ATOM 1441 C C . ASP A 1 174 ? -4.976 -5.953 28.528 1.00 89.88 174 ASP A C 1
ATOM 1443 O O . ASP A 1 174 ? -4.328 -5.999 27.487 1.00 89.88 174 ASP A O 1
ATOM 1447 N N . PHE A 1 175 ? -6.298 -5.748 28.524 1.00 91.50 175 PHE A N 1
ATOM 1448 C CA . PHE A 1 175 ? -7.066 -5.560 27.296 1.00 91.50 175 PHE A CA 1
ATOM 1449 C C . PHE A 1 175 ? -6.718 -4.245 26.599 1.00 91.50 175 PHE A C 1
ATOM 1451 O O . PHE A 1 175 ? -6.477 -4.241 25.395 1.00 91.50 175 PHE A O 1
ATOM 1458 N N . GLU A 1 176 ? -6.666 -3.133 27.331 1.00 90.12 176 GLU A N 1
ATOM 1459 C CA . GLU A 1 176 ? -6.303 -1.832 26.768 1.00 90.12 176 GLU A CA 1
ATOM 1460 C C . GLU A 1 176 ? -4.878 -1.853 26.203 1.00 90.12 176 GLU A C 1
ATOM 1462 O O . GLU A 1 176 ? -4.664 -1.370 25.088 1.00 90.12 176 GLU A O 1
ATOM 1467 N N . LYS A 1 177 ? -3.937 -2.485 26.918 1.00 89.88 177 LYS A N 1
ATOM 1468 C CA . LYS A 1 177 ? -2.566 -2.695 26.448 1.00 89.88 177 LYS A CA 1
ATOM 1469 C C . LYS A 1 177 ? -2.530 -3.559 25.186 1.00 89.88 177 LYS A C 1
ATOM 1471 O O . LYS A 1 177 ? -1.986 -3.123 24.178 1.00 89.88 177 LYS A O 1
ATOM 1476 N N . TYR A 1 178 ? -3.170 -4.729 25.204 1.00 91.00 178 TYR A N 1
ATOM 1477 C CA . TYR A 1 178 ? -3.214 -5.636 24.054 1.00 91.00 178 TYR A CA 1
ATOM 1478 C C . TYR A 1 178 ? -3.759 -4.936 22.804 1.00 91.00 178 TYR A C 1
ATOM 1480 O O . TYR A 1 178 ? -3.171 -5.004 21.728 1.00 91.00 178 TYR A O 1
ATOM 1488 N N . ILE A 1 179 ? -4.868 -4.204 22.947 1.00 90.69 179 ILE A N 1
ATOM 1489 C CA . ILE A 1 179 ? -5.445 -3.434 21.845 1.00 90.69 179 ILE A CA 1
ATOM 1490 C C . ILE A 1 179 ? -4.477 -2.350 21.367 1.00 90.69 179 ILE A C 1
ATOM 1492 O O . ILE A 1 179 ? -4.340 -2.165 20.159 1.00 90.69 179 ILE A O 1
ATOM 1496 N N . PHE A 1 180 ? -3.807 -1.637 22.273 1.00 88.06 180 PHE A N 1
ATOM 1497 C CA . PHE A 1 180 ? -2.830 -0.614 21.907 1.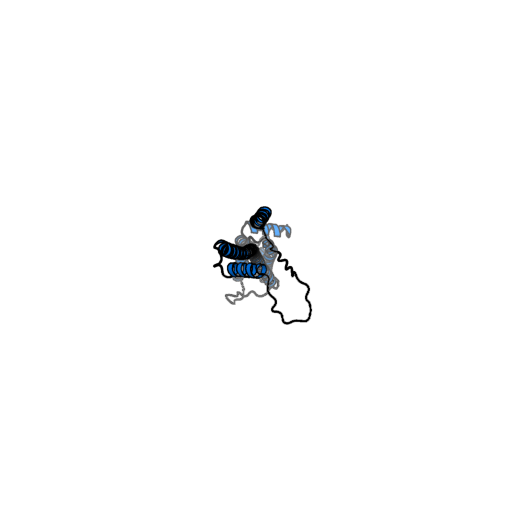00 88.06 180 PHE A CA 1
ATOM 1498 C C . PHE A 1 180 ? -1.658 -1.181 21.104 1.00 88.06 180 PHE A C 1
ATOM 1500 O O . PHE A 1 180 ? -1.316 -0.627 20.057 1.00 88.06 180 PHE A O 1
ATOM 1507 N N . ASP A 1 181 ? -1.096 -2.301 21.547 1.00 87.62 181 ASP A N 1
ATOM 1508 C CA . ASP A 1 181 ? 0.017 -2.965 20.873 1.00 87.62 181 ASP A CA 1
ATOM 1509 C C . ASP A 1 181 ? -0.413 -3.446 19.479 1.00 87.62 181 ASP A C 1
ATOM 1511 O O . ASP A 1 181 ? 0.248 -3.139 18.486 1.00 87.62 181 ASP A O 1
ATOM 1515 N N . GLN A 1 182 ? -1.602 -4.050 19.370 1.00 86.75 182 GLN A N 1
ATOM 1516 C CA . GLN A 1 182 ? -2.201 -4.440 18.089 1.00 86.75 182 GLN A CA 1
ATOM 1517 C C . GLN A 1 182 ? -2.472 -3.243 17.164 1.00 86.75 182 GLN A C 1
ATOM 1519 O O . GLN A 1 182 ? -2.291 -3.344 15.950 1.00 86.75 182 GLN A O 1
ATOM 1524 N N . TYR A 1 183 ? -2.898 -2.096 17.706 1.00 85.25 183 TYR A N 1
ATOM 1525 C CA . TYR A 1 183 ? -3.042 -0.866 16.923 1.00 85.25 183 TYR A CA 1
ATOM 1526 C C . TYR A 1 183 ? -1.698 -0.407 16.370 1.00 85.25 183 TYR A C 1
ATOM 1528 O O . TYR A 1 183 ? -1.607 -0.068 15.193 1.00 85.25 183 TYR A O 1
ATOM 1536 N N . ASN A 1 184 ? -0.662 -0.385 17.203 1.00 82.75 184 ASN A N 1
ATOM 1537 C CA . ASN A 1 184 ? 0.660 0.051 16.779 1.00 82.75 184 ASN A CA 1
ATOM 1538 C C . ASN A 1 184 ? 1.243 -0.886 15.726 1.00 82.75 184 ASN A C 1
ATOM 1540 O O . ASN A 1 184 ? 1.794 -0.405 14.745 1.00 82.75 184 ASN A O 1
ATOM 1544 N N . GLU A 1 185 ? 1.087 -2.195 15.881 1.00 84.06 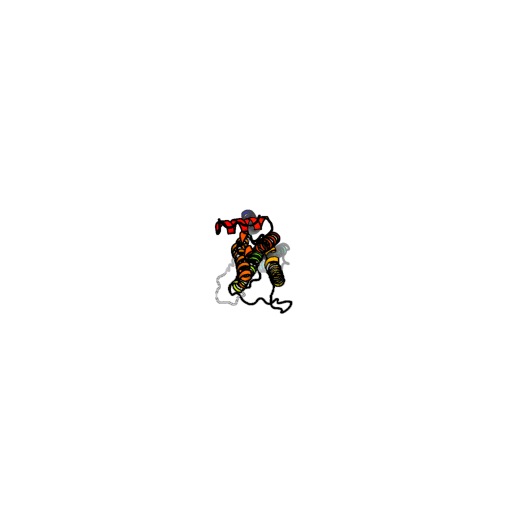185 GLU A N 1
ATOM 1545 C CA . GLU A 1 185 ? 1.535 -3.170 14.889 1.00 84.06 185 GLU A CA 1
ATOM 1546 C C . GLU A 1 185 ? 0.819 -2.959 13.546 1.00 84.06 185 GLU A C 1
ATOM 1548 O O . GLU A 1 185 ? 1.452 -2.718 12.520 1.00 84.06 185 GLU A O 1
ATOM 1553 N N . LEU A 1 186 ? -0.514 -2.947 13.570 1.00 81.56 186 LEU A N 1
ATOM 1554 C CA . LEU A 1 186 ? -1.325 -2.993 12.358 1.00 81.56 186 LEU A CA 1
ATOM 1555 C C . LEU A 1 186 ? -1.404 -1.641 11.635 1.00 81.56 186 LEU A C 1
ATOM 1557 O O . LEU A 1 186 ? -1.483 -1.572 10.409 1.00 81.56 186 LEU A O 1
ATOM 1561 N N . PHE A 1 187 ? -1.377 -0.538 12.388 1.00 79.31 187 PHE A N 1
ATOM 1562 C CA . PHE A 1 187 ? -1.565 0.803 11.839 1.00 79.31 187 PHE A CA 1
ATOM 1563 C C . PHE A 1 187 ? -0.277 1.599 11.634 1.00 79.31 187 PHE A C 1
ATOM 1565 O O . PHE A 1 187 ? -0.291 2.541 10.839 1.00 79.31 187 PHE A O 1
ATOM 1572 N N . LYS A 1 188 ? 0.859 1.220 12.229 1.00 78.25 188 LYS A N 1
ATOM 1573 C CA . LYS A 1 188 ? 2.137 1.904 11.961 1.00 78.25 188 LYS A CA 1
ATOM 1574 C C . LYS A 1 188 ? 2.527 1.845 10.485 1.00 78.25 188 LYS A C 1
ATOM 1576 O O . LYS A 1 188 ? 3.006 2.842 9.947 1.00 78.25 188 LYS A O 1
ATOM 1581 N N . GLU A 1 189 ? 2.258 0.733 9.805 1.00 77.69 189 GLU A N 1
ATOM 1582 C CA . GLU A 1 189 ? 2.535 0.606 8.369 1.00 77.69 189 GLU A CA 1
ATOM 1583 C C . GLU A 1 189 ? 1.581 1.440 7.500 1.00 77.69 189 GLU A C 1
ATOM 1585 O O . GLU A 1 189 ? 1.965 1.927 6.435 1.00 77.69 189 GLU A O 1
ATOM 1590 N N . ILE A 1 190 ? 0.355 1.692 7.973 1.00 83.44 190 ILE A N 1
ATOM 1591 C CA . ILE A 1 190 ? -0.673 2.450 7.241 1.00 83.44 190 ILE A CA 1
ATOM 1592 C C . ILE A 1 190 ? -0.249 3.907 7.024 1.00 83.44 190 ILE A C 1
ATOM 1594 O O . ILE A 1 190 ? -0.573 4.490 5.986 1.00 83.44 190 ILE A O 1
ATOM 1598 N N . ALA A 1 191 ? 0.515 4.486 7.955 1.00 80.44 191 ALA A N 1
ATOM 1599 C CA . ALA A 1 191 ? 1.001 5.863 7.856 1.00 80.44 191 ALA A CA 1
ATOM 1600 C C . ALA A 1 191 ? 1.783 6.124 6.550 1.00 80.44 191 ALA A C 1
ATOM 1602 O O . ALA A 1 191 ? 1.651 7.194 5.946 1.00 80.44 191 ALA A O 1
ATOM 1603 N N . ILE A 1 192 ? 2.528 5.122 6.063 1.00 85.62 192 ILE A N 1
ATOM 1604 C CA . ILE A 1 192 ? 3.344 5.194 4.838 1.00 85.62 192 ILE A CA 1
ATOM 1605 C C . ILE A 1 192 ? 2.462 5.376 3.593 1.00 85.62 192 ILE A C 1
ATOM 1607 O O . ILE A 1 192 ? 2.854 6.037 2.633 1.00 85.62 192 ILE A O 1
ATOM 1611 N N . TYR A 1 193 ? 1.238 4.846 3.623 1.00 89.12 193 TYR A N 1
ATOM 1612 C CA . TYR A 1 193 ? 0.312 4.852 2.491 1.00 89.12 193 TYR A CA 1
ATOM 1613 C C . TYR A 1 193 ? -0.695 6.004 2.533 1.00 89.12 193 TYR A C 1
ATOM 1615 O O . TYR A 1 193 ? -1.599 6.049 1.702 1.00 89.12 193 TYR A O 1
ATOM 1623 N N . THR A 1 194 ? -0.553 6.965 3.452 1.00 85.62 194 THR A N 1
ATOM 1624 C CA . THR A 1 194 ? -1.467 8.120 3.570 1.00 85.62 194 THR A CA 1
ATOM 1625 C C . THR A 1 194 ? -1.574 8.947 2.285 1.00 85.62 194 THR A C 1
ATOM 1627 O O . THR A 1 194 ? -2.616 9.549 2.025 1.00 85.62 194 THR A O 1
ATOM 1630 N N . SER A 1 195 ? -0.536 8.955 1.446 1.00 84.75 195 SER A N 1
ATOM 1631 C CA . SER A 1 195 ? -0.527 9.603 0.129 1.00 84.75 195 SER A CA 1
ATOM 1632 C C . SER A 1 195 ? -1.135 8.752 -0.996 1.00 84.75 195 SER A C 1
ATOM 1634 O O . SER A 1 195 ? -1.364 9.277 -2.087 1.00 84.75 195 SER A O 1
ATOM 1636 N N . ASN A 1 196 ? -1.430 7.469 -0.759 1.00 86.19 196 ASN A N 1
ATOM 1637 C CA . ASN A 1 196 ? -2.011 6.582 -1.762 1.00 86.19 196 ASN A CA 1
ATOM 1638 C C . ASN A 1 196 ? -3.422 7.069 -2.157 1.00 86.19 196 ASN A C 1
ATOM 1640 O O . ASN A 1 196 ? -4.272 7.365 -1.313 1.00 86.19 196 ASN A O 1
ATOM 1644 N N . THR A 1 197 ? -3.701 7.115 -3.460 1.00 86.19 197 THR A N 1
ATOM 1645 C CA . THR A 1 197 ? -5.021 7.463 -4.017 1.00 86.19 197 THR A CA 1
ATOM 1646 C C . THR A 1 197 ? -6.150 6.565 -3.490 1.00 86.19 197 THR A C 1
ATOM 1648 O O . THR A 1 197 ? -7.287 7.010 -3.312 1.00 86.19 197 THR A O 1
ATOM 1651 N N . ASN A 1 198 ? -5.826 5.314 -3.168 1.00 87.88 198 ASN A N 1
ATOM 1652 C CA . ASN A 1 198 ? -6.737 4.306 -2.647 1.00 87.88 198 ASN A CA 1
ATOM 1653 C C . ASN A 1 198 ? -6.906 4.347 -1.121 1.00 87.88 198 ASN A C 1
ATOM 1655 O O . ASN A 1 198 ? -7.680 3.546 -0.595 1.00 87.88 198 ASN A O 1
ATOM 1659 N N . PHE A 1 199 ? -6.260 5.277 -0.406 1.00 91.19 199 PHE A N 1
ATOM 1660 C CA . PHE A 1 199 ? -6.240 5.294 1.063 1.00 91.19 199 PHE A CA 1
ATOM 1661 C C . PHE A 1 199 ? -7.637 5.264 1.699 1.00 91.19 199 PHE A C 1
ATOM 1663 O O . PHE A 1 199 ? -7.852 4.596 2.705 1.00 91.19 199 PHE A O 1
ATOM 1670 N N . LYS A 1 200 ? -8.634 5.895 1.064 1.00 91.56 200 LYS A N 1
ATOM 1671 C CA . LYS A 1 200 ? -10.036 5.891 1.522 1.00 91.56 200 LYS A CA 1
ATOM 1672 C C . LYS A 1 200 ? -10.634 4.495 1.750 1.00 91.56 200 LYS A C 1
ATOM 1674 O O . LYS A 1 200 ? -11.582 4.367 2.519 1.00 91.56 200 LYS A O 1
ATOM 1679 N N . LYS A 1 201 ? -10.094 3.448 1.110 1.00 92.25 201 LYS A N 1
ATOM 1680 C CA . LYS A 1 201 ? -10.566 2.062 1.269 1.00 92.25 201 LYS A CA 1
ATOM 1681 C C . LYS A 1 201 ? -10.411 1.545 2.700 1.00 92.25 201 LYS A C 1
ATOM 1683 O O . LYS A 1 201 ? -11.169 0.665 3.088 1.00 92.25 201 LYS A O 1
ATOM 1688 N N . ILE A 1 202 ? -9.482 2.097 3.485 1.00 92.94 202 ILE A N 1
ATOM 1689 C CA . ILE A 1 202 ? -9.241 1.644 4.859 1.00 92.94 202 ILE A CA 1
ATOM 1690 C C . ILE A 1 202 ? -10.231 2.220 5.873 1.00 92.94 202 ILE A C 1
ATOM 1692 O O . ILE A 1 202 ? -10.394 1.662 6.948 1.00 92.94 202 ILE A O 1
ATOM 1696 N N . TYR A 1 203 ? -10.956 3.288 5.527 1.00 93.38 203 TYR A N 1
ATOM 1697 C CA . TYR A 1 203 ? -11.828 3.996 6.465 1.00 93.38 203 TYR A CA 1
ATOM 1698 C C . TYR A 1 203 ? -12.933 3.112 7.051 1.00 93.38 203 TYR A C 1
ATOM 1700 O O . TYR A 1 203 ? -13.072 3.026 8.269 1.00 93.38 203 TYR A O 1
ATOM 1708 N N . ALA A 1 204 ? -13.700 2.418 6.209 1.00 92.75 204 ALA A N 1
ATOM 1709 C CA . ALA A 1 204 ? -14.729 1.501 6.698 1.00 92.75 204 ALA A CA 1
ATOM 1710 C C . ALA A 1 204 ? -14.140 0.329 7.518 1.00 92.75 204 ALA A C 1
ATOM 1712 O O . ALA A 1 204 ? -14.615 0.116 8.635 1.00 92.75 204 ALA A O 1
ATOM 1713 N N . PRO A 1 205 ? -13.098 -0.388 7.042 1.00 94.31 205 PRO A N 1
ATOM 1714 C CA . PRO A 1 205 ? -12.399 -1.403 7.831 1.00 94.31 205 PRO A CA 1
ATOM 1715 C C . PRO A 1 205 ? -11.949 -0.916 9.211 1.00 94.31 205 PRO A C 1
ATOM 1717 O O . PRO A 1 205 ? -12.289 -1.547 10.206 1.00 94.31 205 PRO A O 1
ATOM 1720 N N . THR A 1 206 ? -11.275 0.235 9.300 1.00 93.31 206 THR A N 1
ATOM 1721 C CA . THR A 1 206 ? -10.814 0.806 10.576 1.00 93.31 206 THR A CA 1
ATOM 1722 C C . THR A 1 206 ? -11.971 1.090 11.530 1.00 93.31 206 THR A C 1
ATOM 1724 O O . THR A 1 206 ? -11.883 0.807 12.724 1.00 93.31 206 THR A O 1
ATOM 1727 N N . PHE A 1 207 ? -13.077 1.644 11.027 1.00 92.19 207 PHE A N 1
ATOM 1728 C CA . PHE A 1 207 ? -14.245 1.909 11.864 1.00 92.19 207 PHE A CA 1
ATOM 1729 C C . PHE A 1 207 ? -14.900 0.623 12.377 1.00 92.19 207 PHE A C 1
ATOM 1731 O O . PHE A 1 207 ? -15.237 0.525 13.558 1.00 92.19 207 PHE A O 1
ATOM 1738 N N . ASN A 1 208 ? -15.044 -0.376 11.507 1.00 92.62 208 ASN A N 1
ATOM 1739 C CA . ASN A 1 208 ? -15.592 -1.675 11.884 1.00 92.62 208 ASN A CA 1
ATOM 1740 C C . ASN A 1 208 ? -14.698 -2.391 12.902 1.00 92.62 208 ASN A C 1
ATOM 1742 O O . ASN A 1 208 ? -15.222 -2.970 13.850 1.00 92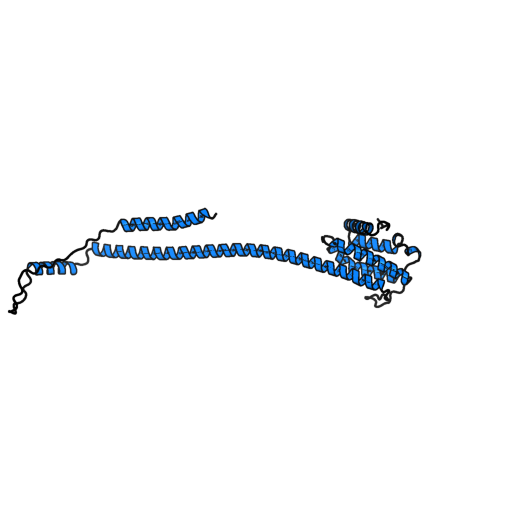.62 208 ASN A O 1
ATOM 1746 N N . TYR A 1 209 ? -13.378 -2.284 12.749 1.00 93.62 209 TYR A N 1
ATOM 1747 C CA . TYR A 1 209 ? -12.392 -2.794 13.696 1.00 93.62 209 TYR A CA 1
ATOM 1748 C C . TYR A 1 209 ? -12.572 -2.179 15.090 1.00 93.62 209 TYR A C 1
ATOM 1750 O O . TYR A 1 209 ? -12.793 -2.907 16.058 1.00 93.62 209 TYR A O 1
ATOM 1758 N N . MET A 1 210 ? -12.607 -0.842 15.182 1.00 91.69 210 MET A N 1
ATOM 1759 C CA . MET A 1 210 ? -12.878 -0.128 16.440 1.00 91.69 210 MET A CA 1
ATOM 1760 C C . MET A 1 210 ? -14.183 -0.595 17.093 1.00 91.69 210 MET A C 1
ATOM 1762 O O . MET A 1 210 ? -14.234 -0.878 18.289 1.00 91.69 210 MET A O 1
ATOM 1766 N N . ASN A 1 211 ? -15.257 -0.694 16.309 1.00 90.19 211 ASN A N 1
ATOM 1767 C CA . ASN A 1 211 ? -16.562 -1.096 16.823 1.00 90.19 211 ASN A CA 1
ATOM 1768 C C . ASN A 1 211 ? -16.568 -2.560 17.306 1.00 90.19 211 ASN A C 1
ATOM 1770 O O . ASN A 1 211 ? -17.137 -2.868 18.354 1.00 90.19 211 ASN A O 1
ATOM 1774 N N . ALA A 1 212 ? -15.902 -3.465 16.586 1.00 92.31 212 ALA A N 1
ATOM 1775 C CA . ALA A 1 212 ? -15.773 -4.863 16.988 1.00 92.31 212 ALA A CA 1
ATOM 1776 C C . ALA A 1 212 ? -15.012 -5.001 18.315 1.00 92.31 212 ALA A C 1
ATOM 1778 O O . ALA A 1 212 ? -15.481 -5.709 19.207 1.00 92.31 212 ALA A O 1
ATOM 1779 N N . ILE A 1 213 ? -13.918 -4.252 18.496 1.00 92.50 213 ILE A N 1
ATOM 1780 C CA . ILE A 1 213 ? -13.172 -4.182 19.762 1.00 92.50 213 ILE A CA 1
ATOM 1781 C C . ILE A 1 213 ? -14.075 -3.701 20.902 1.00 92.50 213 ILE A C 1
ATOM 1783 O O . ILE A 1 213 ? -14.115 -4.324 21.963 1.00 92.50 213 ILE A O 1
ATOM 1787 N N . MET A 1 214 ? -14.827 -2.615 20.691 1.00 90.81 214 MET A N 1
ATOM 1788 C CA . MET A 1 214 ? -15.751 -2.084 21.700 1.00 90.81 214 MET A CA 1
ATOM 1789 C C . MET A 1 214 ? -16.778 -3.142 22.120 1.00 90.81 214 MET A C 1
ATOM 1791 O O . MET A 1 214 ? -16.964 -3.407 23.308 1.00 90.81 214 MET A O 1
ATOM 1795 N N . ARG A 1 215 ? -17.419 -3.799 21.146 1.00 89.31 215 ARG A N 1
ATOM 1796 C CA . ARG A 1 215 ? -18.400 -4.865 21.400 1.00 89.31 215 ARG A CA 1
ATOM 1797 C C . ARG A 1 215 ? -17.785 -6.044 22.148 1.00 89.31 215 ARG A C 1
ATOM 1799 O O . ARG A 1 215 ? -18.406 -6.552 23.082 1.00 89.31 215 ARG A O 1
ATOM 1806 N N . TYR A 1 216 ? -16.577 -6.449 21.765 1.00 92.19 216 TYR A N 1
ATOM 1807 C CA . TYR A 1 216 ? -15.832 -7.513 22.425 1.00 92.19 216 TYR A CA 1
ATOM 1808 C C . TYR A 1 216 ? -15.533 -7.168 23.892 1.00 92.19 216 TYR A C 1
ATOM 1810 O O . TYR A 1 216 ? -15.835 -7.958 24.789 1.00 92.19 216 TYR A O 1
ATOM 1818 N N . GLY A 1 217 ? -15.032 -5.955 24.145 1.00 90.50 217 GLY A N 1
ATOM 1819 C CA . GLY A 1 217 ? -14.746 -5.454 25.487 1.00 90.50 217 GLY A CA 1
ATOM 1820 C C . GLY A 1 217 ? -15.977 -5.455 26.400 1.00 90.50 217 GLY A C 1
ATOM 1821 O O . GLY A 1 217 ? -15.872 -5.840 27.565 1.00 90.50 217 GLY A O 1
ATOM 1822 N N . PHE A 1 218 ? -17.166 -5.126 25.877 1.00 88.31 218 PHE A N 1
ATOM 1823 C CA . PHE A 1 218 ? -18.418 -5.272 26.637 1.00 88.31 218 PHE A CA 1
ATOM 1824 C C . PHE A 1 218 ? -18.795 -6.724 26.896 1.00 88.31 218 PHE A C 1
ATOM 1826 O O . PHE A 1 218 ? -19.159 -7.067 28.020 1.00 88.31 218 PHE A O 1
ATOM 1833 N N . ALA A 1 219 ? -18.726 -7.578 25.873 1.00 88.62 219 ALA A N 1
ATOM 1834 C CA . ALA A 1 219 ? -19.123 -8.979 25.983 1.00 88.62 219 ALA A CA 1
ATOM 1835 C C . ALA A 1 219 ? -18.290 -9.729 27.034 1.00 88.62 219 ALA A C 1
ATOM 1837 O O . ALA A 1 219 ? -18.830 -10.524 27.803 1.00 88.62 219 ALA A O 1
ATOM 1838 N N . LYS A 1 220 ? -16.988 -9.431 27.111 1.00 90.00 220 LYS A N 1
ATOM 1839 C CA . LYS A 1 220 ? -16.059 -10.011 28.091 1.00 90.00 220 LYS A CA 1
ATOM 1840 C C . LYS A 1 220 ? -15.985 -9.245 29.416 1.00 90.00 220 LYS A C 1
ATOM 1842 O O . LYS A 1 220 ? -15.268 -9.672 30.311 1.00 90.00 220 LYS A O 1
ATOM 1847 N N . LYS A 1 221 ? -16.765 -8.166 29.571 1.00 89.38 221 LYS A N 1
ATOM 1848 C CA . LYS A 1 221 ? -16.810 -7.304 30.768 1.00 89.38 221 LYS A CA 1
ATOM 1849 C C . LYS A 1 221 ? -15.486 -6.589 31.090 1.00 89.38 221 LYS A C 1
ATOM 1851 O O . LYS A 1 221 ? -15.259 -6.227 32.240 1.00 89.38 221 LYS A O 1
ATOM 1856 N N . PHE A 1 222 ? -14.642 -6.347 30.088 1.00 89.69 222 PHE A N 1
ATOM 1857 C CA . PHE A 1 222 ? -13.460 -5.486 30.224 1.00 89.69 222 PHE A CA 1
ATOM 1858 C C . PHE A 1 222 ? -13.840 -3.998 30.258 1.00 89.69 222 PHE A C 1
ATOM 1860 O O . PHE A 1 222 ? -13.179 -3.200 30.919 1.00 89.69 222 PHE A O 1
ATOM 1867 N N . LEU A 1 223 ? -14.934 -3.632 29.580 1.00 87.62 223 LEU A N 1
ATOM 1868 C CA . LEU A 1 223 ? -15.457 -2.264 29.512 1.00 87.62 223 LEU A CA 1
ATOM 1869 C C . LEU A 1 223 ? -16.717 -2.092 30.374 1.00 87.62 223 LEU A C 1
ATOM 1871 O O . LEU A 1 223 ? -17.511 -3.024 30.544 1.00 87.62 223 LEU A O 1
ATOM 1875 N N . SER A 1 224 ? -16.915 -0.888 30.916 1.00 82.81 224 SER A N 1
ATOM 1876 C CA . SER A 1 224 ? -18.003 -0.587 31.859 1.00 82.81 224 SER A CA 1
ATOM 1877 C C . SER A 1 224 ? -19.327 -0.279 31.146 1.00 82.81 224 SER A C 1
ATOM 1879 O O . SER A 1 224 ? -19.357 0.091 29.977 1.00 82.81 224 SER A O 1
ATOM 1881 N N . LYS A 1 225 ? -20.471 -0.358 31.840 1.00 76.38 225 LYS A N 1
ATOM 1882 C CA . LYS A 1 225 ? -21.778 -0.011 31.235 1.00 76.38 225 LYS A CA 1
ATOM 1883 C C . LYS A 1 225 ? -21.845 1.429 30.705 1.00 76.38 225 LYS A C 1
ATOM 1885 O O . LYS A 1 225 ? -22.616 1.687 29.784 1.00 76.38 225 LYS A O 1
ATOM 1890 N N . GLU A 1 226 ? -21.051 2.339 31.261 1.00 72.69 226 GLU A N 1
ATOM 1891 C CA . GLU A 1 226 ? -20.964 3.742 30.834 1.00 72.69 226 GLU A CA 1
ATOM 1892 C C . GLU A 1 226 ? -20.315 3.883 29.453 1.00 72.69 226 GLU A C 1
ATOM 1894 O O . GLU A 1 226 ? -20.655 4.784 28.689 1.00 72.69 226 GLU A O 1
ATOM 1899 N N . GLU A 1 227 ? -19.449 2.942 29.080 1.00 75.69 227 GLU A N 1
ATOM 1900 C CA . GLU A 1 227 ? -18.803 2.924 27.770 1.00 75.69 227 GLU A CA 1
ATOM 1901 C C . GLU A 1 227 ? -19.697 2.316 26.681 1.00 75.69 227 GLU A C 1
ATOM 1903 O O . GLU A 1 227 ? -19.355 2.394 25.501 1.00 75.69 227 GLU A O 1
ATOM 1908 N N . ARG A 1 228 ? -20.863 1.750 27.039 1.00 69.94 228 ARG A N 1
ATOM 1909 C CA . ARG A 1 228 ? -21.793 1.110 26.089 1.00 69.94 228 ARG A CA 1
ATOM 1910 C C . ARG A 1 228 ? -22.218 2.054 24.962 1.00 69.94 228 ARG A C 1
ATOM 1912 O O . ARG A 1 228 ? -22.525 1.587 23.866 1.00 69.94 228 ARG A O 1
ATOM 1919 N N . ASN A 1 229 ? -22.241 3.362 25.225 1.00 75.94 229 ASN A N 1
ATOM 1920 C CA . ASN A 1 229 ? -22.440 4.367 24.190 1.00 75.94 229 ASN A CA 1
ATOM 1921 C C . ASN A 1 229 ? -21.087 4.738 23.562 1.00 75.94 229 ASN A C 1
ATOM 1923 O O . ASN A 1 229 ? -20.271 5.415 24.188 1.00 75.94 229 ASN A O 1
ATOM 1927 N N . ILE A 1 230 ? -20.850 4.271 22.332 1.00 75.94 230 ILE A N 1
ATOM 1928 C CA . ILE A 1 230 ? -19.542 4.345 21.653 1.00 75.94 230 ILE A CA 1
ATOM 1929 C C . ILE A 1 230 ? -19.038 5.792 21.547 1.00 75.94 230 ILE A C 1
ATOM 1931 O O . ILE A 1 230 ? -17.876 6.067 21.822 1.00 75.94 230 ILE A O 1
ATOM 1935 N N . ASP A 1 231 ? -19.919 6.732 21.212 1.00 69.62 231 ASP A N 1
ATOM 1936 C CA . ASP A 1 231 ? -19.616 8.165 21.093 1.00 69.62 231 ASP A CA 1
ATOM 1937 C C . ASP A 1 231 ? -19.149 8.813 22.416 1.00 69.62 231 ASP A C 1
ATOM 1939 O O . ASP A 1 231 ? -18.413 9.805 22.411 1.00 69.62 231 ASP A O 1
ATOM 1943 N N . LYS A 1 232 ? -19.548 8.251 23.562 1.00 74.00 232 LYS A N 1
ATOM 1944 C CA . LYS A 1 232 ? -19.193 8.740 24.902 1.00 74.00 232 LYS A CA 1
ATOM 1945 C C . LYS A 1 232 ? -18.061 7.953 25.557 1.00 74.00 232 LYS A C 1
ATOM 1947 O O . LYS A 1 232 ? -17.463 8.473 26.498 1.00 74.00 232 LYS A O 1
ATOM 1952 N N . SER A 1 233 ? -17.740 6.760 25.058 1.00 82.50 233 SER A N 1
ATOM 1953 C CA . SER A 1 233 ? -16.689 5.906 25.613 1.00 82.50 233 SER A CA 1
ATOM 1954 C C . SER A 1 233 ? -15.325 6.602 25.607 1.00 82.50 233 SER A C 1
ATOM 1956 O O . SER A 1 233 ? -14.855 7.091 24.577 1.00 82.50 233 SER A O 1
ATOM 1958 N N . ILE A 1 234 ? -14.668 6.615 26.771 1.00 84.69 234 ILE A N 1
ATOM 1959 C CA . ILE A 1 234 ? -13.287 7.091 26.912 1.00 84.69 234 ILE A CA 1
ATOM 1960 C C . ILE A 1 234 ? -12.359 6.197 26.089 1.00 84.69 234 ILE A C 1
ATOM 1962 O O . ILE A 1 234 ? -11.567 6.710 25.305 1.00 84.69 234 ILE A O 1
ATOM 1966 N N . PHE A 1 235 ? -12.525 4.875 26.179 1.00 87.00 235 PHE A N 1
ATOM 1967 C CA . PHE A 1 235 ? -11.724 3.930 25.410 1.00 87.00 235 PHE A CA 1
ATOM 1968 C C . PHE A 1 235 ? -11.862 4.121 23.890 1.00 87.00 235 PHE A C 1
ATOM 1970 O O . PHE A 1 235 ? -10.865 4.113 23.168 1.00 87.00 235 PHE A O 1
ATOM 1977 N N . PHE A 1 236 ? -13.072 4.389 23.387 1.00 88.12 236 PHE A N 1
ATOM 1978 C CA . PHE A 1 236 ? -13.264 4.722 21.973 1.00 88.12 236 PHE A CA 1
ATOM 1979 C C . PHE A 1 236 ? -12.554 6.027 21.585 1.00 88.12 236 PHE A C 1
ATOM 1981 O O . PHE A 1 236 ? -11.899 6.089 20.546 1.00 88.12 236 PHE A O 1
ATOM 1988 N N . LYS A 1 237 ? -12.619 7.068 22.427 1.00 87.88 237 LYS A N 1
ATOM 1989 C CA . LYS A 1 237 ? -11.886 8.327 22.192 1.00 87.88 237 LYS A CA 1
ATOM 1990 C C . LYS A 1 237 ? -10.374 8.107 22.135 1.00 87.88 237 LYS A C 1
ATOM 1992 O O . LYS A 1 237 ? -9.722 8.718 21.291 1.00 87.88 237 LYS A O 1
ATOM 1997 N N . THR A 1 238 ? -9.831 7.222 22.968 1.00 87.88 238 THR A N 1
ATOM 1998 C CA . THR A 1 238 ? -8.412 6.839 22.929 1.00 87.88 238 THR A CA 1
ATOM 1999 C C . THR A 1 238 ? -8.053 6.161 21.605 1.00 87.88 238 THR A C 1
ATOM 2001 O O . THR A 1 238 ? -7.083 6.556 20.961 1.00 87.88 238 THR A O 1
ATOM 2004 N N . GLN A 1 239 ? -8.873 5.221 21.123 1.00 88.62 239 GLN A N 1
ATOM 2005 C CA . GLN A 1 239 ? -8.664 4.600 19.805 1.00 88.62 239 GLN A CA 1
ATOM 2006 C C . GLN A 1 239 ? -8.694 5.640 18.673 1.00 88.62 239 GLN A C 1
ATOM 2008 O O . GLN A 1 239 ? -7.828 5.643 17.798 1.00 88.62 239 GLN A O 1
ATOM 2013 N N . ILE A 1 240 ? -9.636 6.587 18.722 1.00 89.31 240 ILE A N 1
ATOM 2014 C CA . ILE A 1 240 ? -9.711 7.699 17.765 1.00 89.31 240 ILE A CA 1
ATOM 2015 C C . ILE A 1 240 ? -8.469 8.586 17.818 1.00 89.31 240 ILE A C 1
ATOM 2017 O O . ILE A 1 240 ? -7.970 8.998 16.770 1.00 89.31 240 ILE A O 1
ATOM 2021 N N . HIS A 1 241 ? -7.952 8.871 19.012 1.00 88.56 241 HIS A N 1
ATOM 2022 C CA . HIS A 1 241 ? -6.724 9.639 19.170 1.00 88.56 241 HIS A CA 1
ATOM 2023 C C . HIS A 1 241 ? -5.542 8.948 18.478 1.00 88.56 241 HIS A C 1
ATOM 2025 O O . HIS A 1 241 ? -4.811 9.599 17.732 1.00 88.56 241 HIS A O 1
ATOM 2031 N N . HIS A 1 242 ? -5.407 7.629 18.626 1.00 85.38 242 HIS A N 1
ATOM 2032 C CA . HIS A 1 242 ? -4.354 6.869 17.949 1.00 85.38 242 HIS A CA 1
ATOM 2033 C C . HIS A 1 242 ? -4.528 6.865 16.431 1.00 85.38 242 HIS A C 1
ATOM 2035 O O . HIS A 1 242 ? -3.577 7.157 15.709 1.00 85.38 242 HIS A O 1
ATOM 2041 N N . ILE A 1 243 ? -5.747 6.658 15.924 1.00 87.50 243 ILE A N 1
ATOM 2042 C CA . ILE A 1 243 ? -6.021 6.778 14.484 1.00 87.50 243 ILE A CA 1
ATOM 2043 C C . ILE A 1 243 ? -5.674 8.177 13.966 1.00 87.50 243 ILE A C 1
ATOM 2045 O O . ILE A 1 243 ? -5.095 8.309 12.889 1.00 87.50 243 ILE A O 1
ATOM 2049 N N . LYS A 1 244 ? -5.978 9.230 14.729 1.00 88.88 244 LYS A N 1
ATOM 2050 C CA . LYS A 1 244 ? -5.648 10.612 14.365 1.00 88.88 244 LYS A CA 1
ATOM 2051 C C . LYS A 1 244 ? -4.138 10.851 14.307 1.00 88.88 244 LYS A C 1
ATOM 2053 O O . LYS A 1 244 ? -3.691 11.534 13.386 1.00 88.88 244 LYS A O 1
ATOM 2058 N N . ILE A 1 245 ? -3.362 10.274 15.229 1.00 86.62 245 ILE A N 1
ATOM 2059 C CA . ILE A 1 245 ? -1.891 10.315 15.196 1.00 86.62 245 ILE A CA 1
ATOM 2060 C C . ILE A 1 245 ? -1.367 9.618 13.937 1.00 86.62 245 ILE A C 1
ATOM 2062 O O . ILE A 1 245 ? -0.547 10.186 13.221 1.00 86.62 245 ILE A O 1
ATOM 2066 N N . ILE A 1 246 ? -1.872 8.422 13.636 1.00 84.69 246 ILE A N 1
ATOM 2067 C CA . ILE A 1 246 ? -1.350 7.587 12.549 1.00 84.69 246 ILE A CA 1
ATOM 2068 C C . ILE A 1 246 ? -1.735 8.136 11.173 1.00 84.69 246 ILE A C 1
ATOM 2070 O O . ILE A 1 246 ? -0.904 8.216 10.271 1.00 84.69 246 ILE A O 1
ATOM 2074 N N . PHE A 1 247 ? -2.999 8.513 10.985 1.00 87.50 247 PHE A N 1
ATOM 2075 C CA . PHE A 1 247 ? -3.478 9.035 9.702 1.00 87.50 247 PHE A CA 1
ATOM 2076 C C . PHE A 1 247 ? -3.019 10.481 9.483 1.00 87.50 247 PHE A C 1
ATOM 2078 O O . PHE A 1 247 ? -2.908 10.941 8.345 1.00 87.50 247 PHE A O 1
ATOM 2085 N N . GLY A 1 248 ? -2.786 11.218 10.568 1.00 87.88 248 GLY A N 1
ATOM 2086 C CA . GLY A 1 248 ? -2.611 12.660 10.559 1.00 87.88 248 GLY A CA 1
ATOM 2087 C C . GLY A 1 248 ? -3.943 13.411 10.451 1.00 87.88 248 GLY A C 1
ATOM 2088 O O . GLY A 1 248 ? -4.959 12.907 9.962 1.00 87.88 248 GLY A O 1
ATOM 2089 N N . ASN A 1 249 ? -3.936 14.676 10.879 1.00 89.00 249 ASN A N 1
ATOM 2090 C CA . ASN A 1 249 ? -5.146 15.498 11.017 1.00 89.00 249 ASN A CA 1
ATOM 2091 C C . ASN A 1 249 ? -5.976 15.604 9.727 1.00 89.00 249 ASN A C 1
ATOM 2093 O O . ASN A 1 249 ? -7.200 15.499 9.771 1.00 89.00 249 ASN A O 1
ATOM 2097 N N . LYS A 1 250 ? -5.325 15.782 8.569 1.00 90.50 250 LYS A N 1
ATOM 2098 C CA . LYS A 1 250 ? -6.022 15.918 7.280 1.00 90.50 250 LYS A CA 1
ATOM 2099 C C . LYS A 1 250 ? -6.803 14.649 6.929 1.00 90.50 250 LYS A C 1
ATOM 2101 O O . LYS A 1 250 ? -7.988 14.717 6.615 1.00 90.50 250 LYS A O 1
ATOM 2106 N N . LYS A 1 251 ? -6.155 13.487 7.021 1.00 91.25 251 LYS A N 1
ATOM 2107 C CA . LYS A 1 251 ? -6.777 12.200 6.689 1.00 91.25 251 LYS A CA 1
ATOM 2108 C C . LYS A 1 251 ? -7.779 11.748 7.737 1.00 91.25 251 LYS A C 1
ATOM 2110 O O . LYS A 1 251 ? -8.758 11.105 7.379 1.00 91.25 251 LYS A O 1
ATOM 2115 N N . TYR A 1 252 ? -7.598 12.146 8.992 1.00 91.25 252 TYR A N 1
ATOM 2116 C CA . TYR A 1 252 ? -8.619 11.973 10.016 1.00 91.25 252 TYR A CA 1
ATOM 2117 C C . TYR A 1 252 ? -9.912 12.737 9.687 1.00 91.25 252 TYR A C 1
ATOM 2119 O O . TYR A 1 252 ? -11.000 12.189 9.843 1.00 91.25 252 TYR A O 1
ATOM 2127 N N . LEU A 1 253 ? -9.823 13.974 9.184 1.00 91.75 253 LEU A N 1
ATOM 2128 C CA . LEU A 1 253 ? -11.009 14.724 8.750 1.00 91.75 253 LEU A CA 1
ATOM 2129 C C . LEU A 1 253 ? -11.717 14.039 7.571 1.00 91.75 253 LEU A C 1
ATOM 2131 O O . LEU A 1 253 ? -12.942 13.924 7.583 1.00 91.75 253 LEU A O 1
ATOM 2135 N N . GLU A 1 254 ? -10.957 13.543 6.589 1.00 93.38 254 GLU A N 1
ATOM 2136 C CA . GLU A 1 254 ? -11.493 12.742 5.476 1.00 93.38 254 GLU A CA 1
ATOM 2137 C C . GLU A 1 254 ? -12.206 11.480 5.992 1.00 93.38 254 GLU A C 1
ATOM 2139 O O . GLU A 1 254 ? -13.356 11.232 5.629 1.00 93.38 254 GLU A O 1
ATOM 2144 N N . PHE A 1 255 ? -11.567 10.735 6.899 1.00 92.69 255 PHE A N 1
ATOM 2145 C CA . PHE A 1 255 ? -12.135 9.566 7.571 1.00 92.69 255 PHE A CA 1
ATOM 2146 C C . PHE A 1 255 ? -13.434 9.904 8.316 1.00 92.69 255 PHE A C 1
ATOM 2148 O O . PHE A 1 255 ? -14.458 9.256 8.112 1.00 92.69 255 PHE A O 1
ATOM 2155 N N . ARG A 1 256 ? -13.431 10.960 9.133 1.00 91.75 256 ARG A N 1
ATOM 2156 C CA . ARG A 1 256 ? -14.604 11.410 9.891 1.00 91.75 256 ARG A CA 1
ATOM 2157 C C . ARG A 1 256 ? -15.772 11.750 8.972 1.00 91.75 256 ARG A C 1
ATOM 2159 O O . ARG A 1 256 ? -16.901 11.355 9.251 1.00 91.75 256 ARG A O 1
ATOM 2166 N N . ASN A 1 257 ? -15.513 12.482 7.893 1.00 92.25 257 ASN A N 1
ATOM 2167 C CA . ASN A 1 257 ? -16.542 12.853 6.924 1.00 92.25 257 ASN A CA 1
ATOM 2168 C C . ASN A 1 257 ? -17.080 11.625 6.183 1.00 92.25 257 ASN A C 1
ATOM 2170 O O . ASN A 1 257 ? -18.288 11.518 5.980 1.00 92.25 257 ASN A O 1
ATOM 2174 N N . TYR A 1 258 ? -16.199 10.682 5.842 1.00 93.12 258 TYR A N 1
ATOM 2175 C CA . TYR A 1 258 ? -16.576 9.411 5.235 1.00 93.12 258 TYR A CA 1
ATOM 2176 C C . TYR A 1 258 ? -17.482 8.580 6.151 1.00 93.12 258 TYR A C 1
ATOM 2178 O O . TYR A 1 258 ? -18.484 8.045 5.696 1.00 93.12 258 TYR A O 1
ATOM 2186 N N . ILE A 1 259 ? -17.187 8.487 7.452 1.00 90.88 259 ILE A N 1
ATOM 2187 C CA . ILE A 1 259 ? -18.072 7.743 8.358 1.00 90.88 259 ILE A CA 1
ATOM 2188 C C . ILE A 1 259 ? -19.377 8.503 8.605 1.00 90.88 259 ILE A C 1
ATOM 2190 O O . ILE A 1 259 ? -20.439 7.887 8.614 1.00 90.88 259 ILE A O 1
ATOM 2194 N N . LYS A 1 260 ? -19.341 9.836 8.735 1.00 90.06 260 LYS A N 1
ATOM 2195 C CA . LYS A 1 260 ? -20.557 10.653 8.885 1.00 90.06 260 LYS A CA 1
ATOM 2196 C C . LYS A 1 260 ? -21.518 10.528 7.704 1.00 90.06 260 LYS A C 1
ATOM 2198 O O . LYS A 1 260 ? -22.720 10.627 7.919 1.00 90.06 260 LYS A O 1
ATOM 2203 N N . SER A 1 261 ? -21.034 10.303 6.482 1.00 89.94 261 SER A N 1
ATOM 2204 C CA . SER A 1 261 ? -21.932 10.100 5.338 1.00 89.94 261 SER A CA 1
ATOM 2205 C C . SER A 1 261 ? -22.714 8.784 5.434 1.00 89.94 261 SER A C 1
ATOM 2207 O O . SER A 1 261 ? -23.866 8.739 5.012 1.00 89.94 261 SER A O 1
ATOM 2209 N N . GLY A 1 262 ? -22.129 7.736 6.027 1.00 86.06 262 GLY A N 1
ATOM 2210 C CA . GLY A 1 262 ? -22.814 6.465 6.291 1.00 86.06 262 GLY A CA 1
ATOM 2211 C C . GLY A 1 262 ? -23.596 6.431 7.610 1.00 86.06 262 GLY A C 1
ATOM 2212 O O . GLY A 1 262 ? -24.586 5.714 7.721 1.00 86.06 262 GLY A O 1
ATOM 2213 N N . LEU A 1 263 ? -23.164 7.204 8.610 1.00 86.25 263 LEU A N 1
ATOM 2214 C CA . LEU A 1 263 ? -23.730 7.263 9.960 1.00 86.25 263 LEU A CA 1
ATOM 2215 C C . LEU A 1 263 ? -23.902 8.729 10.409 1.00 86.25 263 LEU A C 1
ATOM 2217 O O . LEU A 1 263 ? -23.138 9.214 11.249 1.00 86.25 263 LEU A O 1
ATOM 2221 N N . PRO A 1 264 ? -24.909 9.453 9.888 1.00 82.38 264 PRO A N 1
ATOM 2222 C CA . PRO A 1 264 ? -25.048 10.900 10.095 1.00 82.38 264 PRO A CA 1
ATOM 2223 C C . PRO A 1 264 ? -25.268 11.304 11.557 1.00 82.38 264 PRO A C 1
ATOM 2225 O O . PRO A 1 264 ? -24.844 12.381 11.969 1.00 82.38 264 PRO A O 1
ATOM 2228 N N . ASN A 1 265 ? -25.869 10.422 12.360 1.00 82.00 265 ASN A N 1
ATOM 2229 C CA . ASN A 1 265 ? -26.158 10.672 13.775 1.00 82.00 265 ASN A CA 1
ATOM 2230 C C . ASN A 1 265 ? -25.004 10.282 14.714 1.00 82.00 265 ASN A C 1
ATOM 2232 O O . ASN A 1 265 ? -25.133 10.410 15.930 1.00 82.00 265 ASN A O 1
ATOM 2236 N N . PHE A 1 266 ? -23.888 9.771 14.183 1.00 80.62 266 PHE A N 1
ATOM 2237 C CA . PHE A 1 266 ? -22.761 9.350 15.005 1.00 80.62 266 PHE A CA 1
ATOM 2238 C C . PHE A 1 266 ? -21.835 10.534 15.318 1.00 80.62 266 PHE A C 1
ATOM 2240 O O . PHE A 1 266 ? -21.210 11.134 14.435 1.00 80.62 266 PHE A O 1
ATOM 2247 N N . ASN A 1 267 ? -21.703 10.855 16.606 1.00 78.00 267 ASN A N 1
ATOM 2248 C CA . ASN A 1 267 ? -20.860 11.949 17.073 1.00 78.00 267 ASN A CA 1
ATOM 2249 C C . ASN A 1 267 ? -19.391 11.521 17.179 1.00 78.00 267 ASN A C 1
ATOM 2251 O O . ASN A 1 267 ? -18.937 11.031 18.209 1.00 78.00 267 ASN A O 1
ATOM 2255 N N . PHE A 1 268 ? -18.625 11.756 16.111 1.00 76.19 268 PHE A N 1
ATOM 2256 C CA . PHE A 1 268 ? -17.169 11.606 16.158 1.00 76.19 268 PHE A CA 1
ATOM 2257 C C . PHE A 1 268 ? -16.503 12.701 17.002 1.00 76.19 268 PHE A C 1
ATOM 2259 O O . PHE A 1 268 ? -16.799 13.885 16.760 1.00 76.19 268 PHE A O 1
ATOM 2266 N N . PRO A 1 269 ? -15.538 12.333 17.871 1.00 74.25 269 PRO A N 1
ATOM 2267 C CA . PRO A 1 269 ? -14.659 13.281 18.552 1.00 74.25 269 PRO A CA 1
ATOM 2268 C C . PRO A 1 269 ? -13.969 14.234 17.563 1.00 74.25 269 PRO A C 1
ATOM 2270 O O . PRO A 1 269 ? -13.697 13.863 16.417 1.00 74.25 269 PRO A O 1
ATOM 2273 N N . ASN A 1 270 ? -13.707 15.473 17.985 1.00 63.16 270 ASN A N 1
ATOM 2274 C CA . ASN A 1 270 ? -12.946 16.444 17.186 1.00 63.16 270 ASN A CA 1
ATOM 2275 C C . ASN A 1 270 ? -11.432 16.207 17.306 1.00 63.16 270 ASN A C 1
ATOM 2277 O O . ASN A 1 270 ? -10.947 15.933 18.420 1.00 63.16 270 ASN A O 1
#

Foldseek 3Di:
DVVVVVVVVCCVVCVVVVVVVVVVVPDDDDDDDDDDDDDPDDDDPDDPDPPPDPVVNVVVVVVVVCVVPPPPDVVNVVVVVVVVVVVVVVVVVVVVVVVVVVVVVVVVVVVVVVVVVVVVVVVVVVVVVVVVLVVLVVVLVVLLVVLVVLLVVLVVLDFDADPVVRDTQQALVSLLVSVVVVCCVSLLVLLVCLVPPCNLSNLVSLVSSLVSSLVSCVVSVNDDPQCVQVLRHPSNVVSLVSVCVRNPVVVSVVSVVVVCVVVVPRRDDD

Organism: NCBI:txid2484968

Sequence (270 aa):
MKISTIFLISLSILIPSGLFTFFIKGTRSIQETNFTLQINQPLELQNKSKVLLSDESIKKLNDVINQTNSIPNEERLLIIFEREREHYILLISLITIILTIMSIYFIFTRFVEKEEYEELKIITKNMRVNYENILNDIKFNLIVQEVIIKTDLYNKTLTLIDDETMKVVNNREDFEKYIFDQYNELFKEIAIYTSNTNFKKIYAPTFNYMNAIMRYGFAKKFLSKEERNIDKSIFFKTQIHHIKIIFGNKKYLEFRNYIKSGLPNFNFPN

Secondary structure (DSSP, 8-state):
-HHHHHHHHHHHHHHHHHHHHHHHHTS-------------S---TT--------HHHHHHHHHHHHHHHS---HHHHHHHHHHHHHHHHHHHHHHHHHHHHHHHHHHHHHHHHHHHHHHHHHHHHHHHHHHHHHHHHHHHHHHHHHHHHHHHHHHTTPPPEETTTTEE--SHHHHHHHHHHHHHHHHHTGGGGTT-TTGGGGHHHHHHHHHHHHHHHHHTT-S-GGGGSTTT-HHHHHHHHHHHHHH-HHHHHHHHHHHHHH-TT-----

Radius of gyration: 53.32 Å; chains: 1; bounding box: 87×44×147 Å

pLDDT: mean 72.8, std 18.28, range [27.78, 94.31]